Protein AF-A0A662HJ09-F1 (afdb_monomer_lite)

Sequence (207 aa):
VEVKPNEHVEVKVYVEPVGDFREEVGVEVNRGFIDPSRKTLPFEAIWRLKSEATEGIYTYKVKAHHGKLSRETTLTVKVLGEYEVIVRDLSDYEPMPGDVIEEASNIESIGTLQNIAERLGGLIEALSNVYMEASGYEGKVQITINGVAMDDAKTIIDSVKSLKDLNVNARLVFQNARPLDELKARRLNAIKLFLTGVKVRVRRKRT

Structure (mmCIF, N/CA/C/O backbone):
data_AF-A0A662HJ09-F1
#
_entry.id   AF-A0A662HJ09-F1
#
loop_
_atom_site.group_PDB
_atom_site.id
_atom_site.type_symbol
_atom_site.label_atom_id
_atom_site.label_alt_id
_atom_site.label_comp_id
_atom_site.label_asym_id
_atom_site.label_entity_id
_atom_site.label_seq_id
_atom_site.pdbx_PDB_ins_code
_atom_site.Cartn_x
_atom_site.Cartn_y
_atom_site.Cartn_z
_atom_site.occupancy
_atom_site.B_iso_or_equiv
_atom_site.auth_seq_id
_atom_site.auth_comp_id
_atom_site.auth_asym_id
_atom_site.auth_atom_id
_atom_site.pdbx_PDB_model_num
ATOM 1 N N . VAL A 1 1 ? 7.082 -1.069 -20.374 1.00 87.44 1 VAL A N 1
ATOM 2 C CA . VAL A 1 1 ? 7.148 -2.470 -19.886 1.00 87.44 1 VAL A CA 1
ATOM 3 C C . VAL A 1 1 ? 7.181 -2.443 -18.368 1.00 87.44 1 VAL A C 1
ATOM 5 O O . VAL A 1 1 ? 7.910 -1.617 -17.836 1.00 87.44 1 VAL A O 1
ATOM 8 N N . GLU A 1 2 ? 6.383 -3.259 -17.679 1.00 89.69 2 GLU A N 1
ATOM 9 C CA . GLU A 1 2 ? 6.416 -3.377 -16.210 1.00 89.69 2 GLU A CA 1
ATOM 10 C C . GLU A 1 2 ? 7.113 -4.682 -15.814 1.00 89.69 2 GLU A C 1
ATOM 12 O O . GLU A 1 2 ? 6.834 -5.712 -16.423 1.00 89.69 2 GLU A O 1
ATOM 17 N N . VAL A 1 3 ? 8.044 -4.627 -14.857 1.00 91.44 3 VAL A N 1
ATOM 18 C CA . VAL A 1 3 ? 8.905 -5.763 -14.467 1.00 91.44 3 VAL A CA 1
ATOM 19 C C . VAL A 1 3 ? 9.246 -5.720 -12.982 1.00 91.44 3 VAL A C 1
ATOM 21 O O . VAL A 1 3 ? 9.136 -4.676 -12.340 1.00 91.44 3 VAL A O 1
ATOM 24 N N . LYS A 1 4 ? 9.705 -6.840 -12.436 1.00 88.56 4 LYS A N 1
ATOM 25 C CA . LYS A 1 4 ? 10.265 -6.944 -11.088 1.00 88.56 4 LYS A CA 1
ATOM 26 C C . LYS A 1 4 ? 11.716 -6.458 -11.035 1.00 88.56 4 LYS A C 1
ATOM 28 O O . LYS A 1 4 ? 12.368 -6.327 -12.081 1.00 88.56 4 LYS A O 1
ATOM 33 N N . PRO A 1 5 ? 12.259 -6.205 -9.832 1.00 88.56 5 PRO A N 1
ATOM 34 C CA . PRO A 1 5 ? 13.655 -5.839 -9.685 1.00 88.56 5 PRO A CA 1
ATOM 35 C C . PRO A 1 5 ? 14.568 -6.973 -10.149 1.00 88.56 5 PRO A C 1
ATOM 37 O O . PRO A 1 5 ? 14.303 -8.140 -9.867 1.00 88.56 5 PRO A O 1
ATOM 40 N N . ASN A 1 6 ? 15.660 -6.633 -10.836 1.00 89.75 6 ASN A N 1
ATOM 41 C CA . ASN A 1 6 ? 16.642 -7.579 -11.386 1.00 89.75 6 ASN A CA 1
ATOM 42 C C . ASN A 1 6 ? 16.122 -8.589 -12.433 1.00 89.75 6 ASN A C 1
ATOM 44 O O . ASN A 1 6 ? 16.884 -9.464 -12.859 1.00 89.75 6 ASN A O 1
ATOM 48 N N . GLU A 1 7 ? 14.871 -8.471 -12.871 1.00 91.69 7 GLU A N 1
ATOM 49 C CA . GLU A 1 7 ? 14.269 -9.321 -13.894 1.00 91.69 7 GLU A CA 1
ATOM 50 C C . GLU A 1 7 ? 14.951 -9.133 -15.259 1.00 91.69 7 GLU A C 1
ATOM 52 O O . GLU A 1 7 ? 15.417 -8.046 -15.614 1.00 91.69 7 GLU A O 1
ATOM 57 N N . HIS A 1 8 ? 15.059 -10.218 -16.026 1.00 93.62 8 HIS A N 1
ATOM 58 C CA . HIS A 1 8 ? 15.600 -10.182 -17.383 1.00 93.62 8 HIS A CA 1
ATOM 59 C C . HIS A 1 8 ? 14.482 -9.877 -18.373 1.00 93.62 8 HIS A C 1
ATOM 61 O O . HIS A 1 8 ? 13.456 -10.548 -18.390 1.00 93.62 8 HIS A O 1
ATOM 67 N N . VAL A 1 9 ? 14.698 -8.858 -19.197 1.00 92.81 9 VAL A N 1
ATOM 68 C CA . VAL A 1 9 ? 13.741 -8.376 -20.189 1.00 92.81 9 VAL A CA 1
ATOM 69 C C . VAL A 1 9 ? 14.318 -8.623 -21.570 1.00 92.81 9 VAL A C 1
ATOM 71 O O . VAL A 1 9 ? 15.434 -8.189 -21.867 1.00 92.81 9 VAL A O 1
ATOM 74 N N . GLU A 1 10 ? 13.541 -9.286 -22.419 1.00 95.50 10 GLU A N 1
ATOM 75 C CA . GLU A 1 10 ? 13.836 -9.428 -23.840 1.00 95.50 10 GLU A CA 1
ATOM 76 C C . GLU A 1 10 ? 12.866 -8.566 -24.650 1.00 95.50 10 GLU A C 1
ATOM 78 O O . GLU A 1 10 ? 11.647 -8.676 -24.517 1.00 95.50 10 GLU A O 1
ATOM 83 N N . VAL A 1 11 ? 13.410 -7.686 -25.486 1.00 94.81 11 VAL A N 1
ATOM 84 C CA . VAL A 1 11 ? 12.647 -6.773 -26.337 1.00 94.81 11 VAL A CA 1
ATOM 85 C C . VAL A 1 11 ? 13.024 -7.018 -27.786 1.00 94.81 11 VAL A C 1
ATOM 87 O O . VAL A 1 11 ? 14.197 -6.977 -28.150 1.00 94.81 11 VAL A O 1
ATOM 90 N N . LYS A 1 12 ? 12.018 -7.245 -28.628 1.00 95.50 12 LYS A N 1
ATOM 91 C CA . LYS A 1 12 ? 12.206 -7.334 -30.075 1.00 95.50 12 LYS A CA 1
ATOM 92 C C . LYS A 1 12 ? 12.310 -5.935 -30.667 1.00 95.50 12 LYS A C 1
ATOM 94 O O . LYS A 1 12 ? 11.410 -5.115 -30.494 1.00 95.50 12 LYS A O 1
ATOM 99 N N . VAL A 1 13 ? 13.408 -5.677 -31.363 1.00 94.56 13 VAL A N 1
ATOM 100 C CA . VAL A 1 13 ? 13.685 -4.430 -32.073 1.00 94.56 13 VAL A CA 1
ATOM 101 C C . VAL A 1 13 ? 13.610 -4.718 -33.564 1.00 94.56 13 VAL A C 1
ATOM 103 O O . VAL A 1 13 ? 14.409 -5.487 -34.094 1.00 94.56 13 VAL A O 1
ATOM 106 N N . TYR A 1 14 ? 12.649 -4.097 -34.238 1.00 94.69 14 TYR A N 1
ATOM 107 C CA . TYR A 1 14 ? 12.501 -4.195 -35.686 1.00 94.69 14 TYR A CA 1
ATOM 108 C C . TYR A 1 14 ? 13.210 -3.018 -36.346 1.00 94.69 14 TYR A C 1
ATOM 110 O O . TYR A 1 14 ? 12.965 -1.863 -35.987 1.00 94.69 14 TYR A O 1
ATOM 118 N N . VAL A 1 15 ? 14.096 -3.310 -37.296 1.00 92.75 15 VAL A N 1
ATOM 119 C CA . VAL A 1 15 ? 14.814 -2.294 -38.067 1.00 92.75 15 VAL A CA 1
ATOM 120 C C . VAL A 1 15 ? 14.369 -2.385 -39.519 1.00 92.75 15 VAL A C 1
ATOM 122 O O . VAL A 1 15 ? 14.666 -3.352 -40.224 1.00 92.75 15 VAL A O 1
ATOM 125 N N . GLU A 1 16 ? 13.632 -1.366 -39.950 1.00 92.88 16 GLU A N 1
ATOM 126 C CA . GLU A 1 16 ? 13.038 -1.279 -41.282 1.00 92.88 16 GLU A CA 1
ATOM 127 C C . GLU A 1 16 ? 13.782 -0.266 -42.166 1.00 92.88 16 GLU A C 1
ATOM 129 O O . GLU A 1 16 ? 14.327 0.723 -41.659 1.00 92.88 16 GLU A O 1
ATOM 134 N N . PRO A 1 17 ? 13.821 -0.490 -43.490 1.00 90.81 17 PRO A N 1
ATOM 135 C CA . PRO A 1 17 ? 14.389 0.462 -44.431 1.00 90.81 17 PRO A CA 1
ATOM 136 C C . PRO A 1 17 ? 13.528 1.720 -44.570 1.00 90.81 17 PRO A C 1
ATOM 138 O O . PRO A 1 17 ? 12.303 1.683 -44.478 1.00 90.81 17 PRO A O 1
ATOM 141 N N . VAL A 1 18 ? 14.186 2.846 -44.848 1.00 85.31 18 VAL A N 1
ATOM 142 C CA . VAL A 1 18 ? 13.519 4.092 -45.241 1.00 85.31 18 VAL A CA 1
ATOM 143 C C . VAL A 1 18 ? 13.660 4.240 -46.754 1.00 85.31 18 VAL A C 1
ATOM 145 O O . VAL A 1 18 ? 14.768 4.427 -47.256 1.00 85.31 18 VAL A O 1
ATOM 148 N N . GLY A 1 19 ? 12.544 4.142 -47.481 1.00 87.31 19 GLY A N 1
ATOM 149 C CA . GLY A 1 19 ? 12.549 4.120 -48.947 1.00 87.31 19 GLY A CA 1
ATOM 150 C C . GLY A 1 19 ? 13.268 2.883 -49.491 1.00 87.31 19 GLY A C 1
ATOM 151 O O . GLY A 1 19 ? 13.054 1.775 -49.004 1.00 87.31 19 GLY A O 1
ATOM 152 N N . ASP A 1 20 ? 14.155 3.081 -50.467 1.00 87.31 20 ASP A N 1
ATOM 153 C CA . ASP A 1 20 ? 14.895 2.000 -51.137 1.00 87.31 20 ASP A CA 1
ATOM 154 C C . ASP A 1 20 ? 16.244 1.660 -50.478 1.00 87.31 20 ASP A C 1
ATOM 156 O O . ASP A 1 20 ? 17.059 0.934 -51.049 1.00 87.31 20 ASP A O 1
ATOM 160 N N . PHE A 1 21 ? 16.515 2.177 -49.276 1.00 86.75 21 PHE A N 1
ATOM 161 C CA . PHE A 1 21 ? 17.781 1.946 -48.583 1.00 86.75 21 PHE A CA 1
ATOM 162 C C . PHE A 1 21 ? 17.914 0.485 -48.119 1.00 86.75 21 PHE A C 1
ATOM 164 O O . PHE A 1 21 ? 17.142 0.028 -47.280 1.00 86.75 21 PHE A O 1
ATOM 171 N N . ARG A 1 22 ? 18.906 -0.252 -48.641 1.00 83.88 22 ARG A N 1
ATOM 172 C CA . ARG A 1 22 ? 19.111 -1.693 -48.365 1.00 83.88 22 ARG A CA 1
ATOM 173 C C . ARG A 1 22 ? 20.500 -2.043 -47.838 1.00 83.88 22 ARG A C 1
ATOM 175 O O . ARG A 1 22 ? 20.949 -3.176 -47.986 1.00 83.88 22 ARG A O 1
ATOM 182 N N . GLU A 1 23 ? 21.201 -1.083 -47.251 1.00 90.50 23 GLU A N 1
ATOM 183 C CA . GLU A 1 23 ? 22.540 -1.340 -46.726 1.00 90.50 23 GLU A CA 1
ATOM 184 C C . GLU A 1 23 ? 22.510 -1.983 -45.332 1.00 90.50 23 GLU A C 1
ATOM 186 O O . GLU A 1 23 ? 21.465 -2.148 -44.693 1.00 90.50 23 GLU A O 1
ATOM 191 N N . GLU A 1 24 ? 23.690 -2.387 -44.871 1.00 94.00 24 GLU A N 1
ATOM 192 C CA . GLU A 1 24 ? 23.894 -2.916 -43.531 1.00 94.00 24 GLU A CA 1
ATOM 193 C C . GLU A 1 24 ? 23.830 -1.797 -42.486 1.00 94.00 24 GLU A C 1
ATOM 195 O O . GLU A 1 24 ? 24.499 -0.769 -42.608 1.00 94.00 24 GLU A O 1
ATOM 200 N N . VAL A 1 25 ? 23.037 -2.003 -41.435 1.00 94.94 25 VAL A N 1
ATOM 201 C CA . VAL A 1 25 ? 22.851 -1.033 -40.351 1.00 94.94 25 VAL A CA 1
ATOM 202 C C . VAL A 1 25 ? 23.342 -1.629 -39.040 1.00 94.94 25 VAL A C 1
ATOM 204 O O . VAL A 1 25 ? 23.014 -2.767 -38.706 1.00 94.94 25 VAL A O 1
ATOM 207 N N . GLY A 1 26 ? 24.126 -0.847 -38.296 1.00 95.56 26 GLY A N 1
ATOM 208 C CA . GLY A 1 26 ? 24.518 -1.157 -36.925 1.00 95.56 26 GLY A CA 1
ATOM 209 C C . GLY A 1 26 ? 23.461 -0.686 -35.928 1.00 95.56 26 GLY A C 1
ATOM 210 O O . GLY A 1 26 ? 22.818 0.341 -36.137 1.00 95.56 26 GLY A O 1
ATOM 211 N N . VAL A 1 27 ? 23.288 -1.417 -34.832 1.00 96.38 27 VAL A N 1
ATOM 212 C CA . VAL A 1 27 ? 22.372 -1.099 -33.737 1.00 96.38 27 VAL A CA 1
ATOM 213 C C . VAL A 1 27 ? 23.121 -1.188 -32.417 1.00 96.38 27 VAL A C 1
ATOM 215 O O . VAL A 1 27 ? 23.774 -2.183 -32.114 1.00 96.38 27 VAL A O 1
ATOM 218 N N . GLU A 1 28 ? 23.003 -0.136 -31.620 1.00 96.12 28 GLU A N 1
ATOM 219 C CA . GLU A 1 28 ? 23.638 -0.002 -30.315 1.00 96.12 28 GLU A CA 1
ATOM 220 C C . GLU A 1 28 ? 22.589 0.291 -29.249 1.00 96.12 28 GLU A C 1
ATOM 222 O O . GLU A 1 28 ? 21.594 0.971 -29.501 1.00 96.12 28 GLU A O 1
ATOM 227 N N . VAL A 1 29 ? 22.828 -0.200 -28.038 1.00 96.62 29 VAL A N 1
ATOM 228 C CA . VAL A 1 29 ? 21.970 0.029 -26.873 1.00 96.62 29 VAL A CA 1
ATOM 229 C C . VAL A 1 29 ? 22.793 0.646 -25.753 1.00 96.62 29 VAL A C 1
ATOM 231 O O . VAL A 1 29 ? 23.955 0.297 -25.564 1.00 96.62 29 VAL A O 1
ATOM 234 N N . ASN A 1 30 ? 22.199 1.559 -24.983 1.00 95.19 30 ASN A N 1
ATOM 235 C CA . ASN A 1 30 ? 22.898 2.183 -23.854 1.00 95.19 30 ASN A CA 1
ATOM 236 C C . ASN A 1 30 ? 23.058 1.245 -22.644 1.00 95.19 30 ASN A C 1
ATOM 238 O O . ASN A 1 30 ? 23.834 1.539 -21.736 1.00 95.19 30 ASN A O 1
ATOM 242 N N . ARG A 1 31 ? 22.307 0.139 -22.609 1.00 94.38 31 ARG A N 1
ATOM 243 C CA . ARG A 1 31 ? 22.371 -0.879 -21.560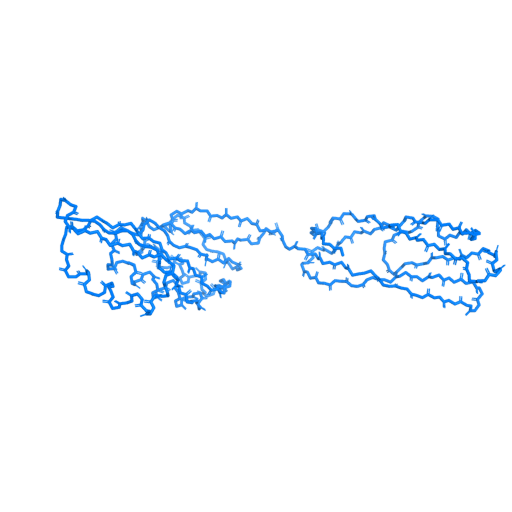 1.00 94.38 31 ARG A CA 1
ATOM 244 C C . ARG A 1 31 ? 22.013 -2.254 -22.107 1.00 94.38 31 ARG A C 1
ATOM 246 O O . ARG A 1 31 ? 21.090 -2.381 -22.906 1.00 94.38 31 ARG A O 1
ATOM 253 N N . GLY A 1 32 ? 22.670 -3.286 -21.586 1.00 94.12 32 GLY A N 1
ATOM 254 C CA . GLY A 1 32 ? 22.402 -4.671 -21.956 1.00 94.12 32 GLY A CA 1
ATOM 255 C C . GLY A 1 32 ? 23.118 -5.062 -23.243 1.00 94.12 32 GLY A C 1
ATOM 256 O O . GLY A 1 32 ? 24.176 -4.525 -23.559 1.00 94.12 32 GLY A O 1
ATOM 257 N N . PHE A 1 33 ? 22.542 -6.019 -23.960 1.00 96.25 33 PHE A N 1
ATOM 258 C CA . PHE A 1 33 ? 23.125 -6.608 -25.158 1.00 96.25 33 PHE A CA 1
ATOM 259 C C . PHE A 1 33 ? 22.061 -6.761 -26.242 1.00 96.25 33 PHE A C 1
ATOM 261 O O . PHE A 1 33 ? 20.922 -7.109 -25.934 1.00 96.25 33 PHE A O 1
ATOM 268 N N . ILE A 1 34 ? 22.419 -6.513 -27.499 1.00 97.00 34 ILE A N 1
ATOM 269 C CA . ILE A 1 34 ? 21.511 -6.647 -28.639 1.00 97.00 34 ILE A CA 1
ATOM 270 C C . ILE A 1 34 ? 22.132 -7.534 -29.715 1.00 97.00 34 ILE A C 1
ATOM 272 O O . ILE A 1 34 ? 23.310 -7.383 -30.034 1.00 97.00 34 ILE A O 1
ATOM 276 N N . ASP A 1 35 ? 21.334 -8.454 -30.257 1.00 96.69 35 ASP A N 1
ATOM 277 C CA . ASP A 1 35 ? 21.779 -9.417 -31.265 1.00 96.69 35 ASP A CA 1
ATOM 278 C C . ASP A 1 35 ? 20.704 -9.669 -32.344 1.00 96.69 35 ASP A C 1
ATOM 280 O O . ASP A 1 35 ? 19.563 -9.973 -31.986 1.00 96.69 35 ASP A O 1
ATOM 284 N N . PRO A 1 36 ? 21.031 -9.553 -33.647 1.00 95.94 36 PRO A N 1
ATOM 285 C CA . PRO A 1 36 ? 22.307 -9.073 -34.174 1.00 95.94 36 PRO A CA 1
ATOM 286 C C . PRO A 1 36 ? 22.484 -7.568 -33.934 1.00 95.94 36 PRO A C 1
ATOM 288 O O . PRO A 1 36 ? 21.558 -6.779 -34.116 1.00 95.94 36 PRO A O 1
ATOM 291 N N . SER A 1 37 ? 23.699 -7.155 -33.573 1.00 95.25 37 SER A N 1
ATOM 292 C CA . SER A 1 37 ? 24.067 -5.735 -33.458 1.00 95.25 37 SER A CA 1
ATOM 293 C C . SER A 1 37 ? 24.335 -5.078 -34.814 1.00 95.25 37 SER A C 1
ATOM 295 O O . SER A 1 37 ? 24.514 -3.865 -34.892 1.00 95.25 37 SER A O 1
ATOM 297 N N . ARG A 1 38 ? 24.377 -5.856 -35.899 1.00 95.88 38 ARG A N 1
ATOM 298 C CA . ARG A 1 38 ? 24.549 -5.358 -37.261 1.00 95.88 38 ARG A CA 1
ATOM 299 C C . ARG A 1 38 ? 24.017 -6.365 -38.278 1.00 95.88 38 ARG A C 1
ATOM 301 O O . ARG A 1 38 ? 24.329 -7.550 -38.168 1.00 95.88 38 ARG A O 1
ATOM 308 N N . LYS A 1 39 ? 23.205 -5.909 -39.240 1.00 95.62 39 LYS A N 1
ATOM 309 C CA . LYS A 1 39 ? 22.675 -6.746 -40.332 1.00 95.62 39 LYS A CA 1
ATOM 310 C C . LYS A 1 39 ? 22.105 -5.897 -41.476 1.00 95.62 39 LYS A C 1
ATOM 312 O O . LYS A 1 39 ? 21.800 -4.718 -41.301 1.00 95.62 39 LYS A O 1
ATOM 317 N N . THR A 1 40 ? 21.968 -6.493 -42.659 1.00 94.25 40 THR A N 1
ATOM 318 C CA . THR A 1 40 ? 21.264 -5.898 -43.806 1.00 94.25 40 THR A CA 1
ATOM 319 C C . THR A 1 40 ? 19.767 -5.779 -43.525 1.00 94.25 40 THR A C 1
ATOM 321 O O . THR A 1 40 ? 19.155 -6.716 -43.013 1.00 94.25 40 THR A O 1
ATOM 324 N N . LEU A 1 41 ? 19.185 -4.627 -43.858 1.00 90.69 41 LEU A N 1
ATOM 325 C CA . LEU A 1 41 ? 17.760 -4.349 -43.667 1.00 90.69 41 LEU A CA 1
ATOM 326 C C . LEU A 1 41 ? 16.852 -5.168 -44.611 1.00 90.69 41 LEU A C 1
ATOM 328 O O . LEU A 1 41 ? 17.235 -5.400 -45.761 1.00 90.69 41 LEU A O 1
ATOM 332 N N . PRO A 1 42 ? 15.615 -5.512 -44.192 1.00 93.56 42 PRO A N 1
ATOM 333 C CA . PRO A 1 42 ? 15.076 -5.409 -42.833 1.00 93.56 42 PRO A CA 1
ATOM 334 C C . PRO A 1 42 ? 15.550 -6.565 -41.941 1.00 93.56 42 PRO A C 1
ATOM 336 O O . PRO A 1 42 ? 15.784 -7.678 -42.415 1.00 93.56 42 PRO A O 1
ATOM 339 N N . PHE A 1 43 ? 15.635 -6.330 -40.633 1.00 95.25 43 PHE A N 1
ATOM 340 C CA . PHE A 1 43 ? 15.906 -7.405 -39.677 1.00 95.25 43 PHE A CA 1
ATOM 341 C C . PHE A 1 43 ? 15.275 -7.164 -38.306 1.00 95.25 43 PHE A C 1
ATOM 343 O O . PHE A 1 43 ? 14.981 -6.036 -37.912 1.00 95.25 43 PHE A O 1
ATOM 350 N N . GLU A 1 44 ? 15.090 -8.263 -37.577 1.00 96.25 44 GLU A N 1
ATOM 351 C CA . GLU A 1 44 ? 14.737 -8.280 -36.159 1.00 96.25 44 GLU A CA 1
ATOM 352 C C . GLU A 1 44 ? 16.007 -8.509 -35.332 1.00 96.25 44 GLU A C 1
ATOM 354 O O . GLU A 1 44 ? 16.822 -9.374 -35.667 1.00 96.25 44 GLU A O 1
ATOM 359 N N . ALA A 1 45 ? 16.152 -7.749 -34.249 1.00 96.12 45 ALA A N 1
ATOM 360 C CA . ALA A 1 45 ? 17.160 -7.959 -33.223 1.00 96.12 45 ALA A CA 1
ATOM 361 C C . ALA A 1 45 ? 16.520 -8.136 -31.847 1.00 96.12 45 ALA A C 1
ATOM 363 O O . ALA A 1 45 ? 15.496 -7.529 -31.530 1.00 96.12 45 ALA A O 1
ATOM 364 N N . ILE A 1 46 ? 17.137 -8.967 -31.014 1.00 97.50 46 ILE A N 1
ATOM 365 C CA . ILE A 1 46 ? 16.703 -9.223 -29.645 1.00 97.50 46 ILE A CA 1
ATOM 366 C C . ILE A 1 46 ? 17.587 -8.410 -28.713 1.00 97.50 46 ILE A C 1
ATOM 368 O O . ILE A 1 46 ? 18.784 -8.672 -28.577 1.00 97.50 46 ILE A O 1
ATOM 372 N N . TRP A 1 47 ? 16.983 -7.433 -28.050 1.00 97.00 47 TRP A N 1
ATOM 373 C CA . TRP A 1 47 ? 17.612 -6.658 -26.996 1.00 97.00 47 TRP A CA 1
ATOM 374 C C . TRP A 1 47 ? 17.331 -7.296 -25.639 1.00 97.00 47 TRP A C 1
ATOM 376 O O . TRP A 1 47 ? 16.190 -7.358 -25.189 1.00 97.00 47 TRP A O 1
ATOM 386 N N . ARG A 1 48 ? 18.390 -7.757 -24.979 1.00 96.75 48 ARG A N 1
ATOM 387 C CA . ARG A 1 48 ? 18.362 -8.336 -23.638 1.00 96.75 48 ARG A CA 1
ATOM 388 C C . ARG A 1 48 ? 18.904 -7.328 -22.639 1.00 96.75 48 ARG A C 1
ATOM 390 O O . ARG A 1 48 ? 20.051 -6.891 -22.754 1.00 96.75 48 ARG A O 1
ATOM 397 N N . LEU A 1 49 ? 18.104 -6.980 -21.639 1.00 95.12 49 LEU A N 1
ATOM 398 C CA . LEU A 1 49 ? 18.530 -6.128 -20.532 1.00 95.12 49 LEU A CA 1
ATOM 399 C C . LEU A 1 49 ? 18.105 -6.713 -19.185 1.00 95.12 49 LEU A C 1
ATOM 401 O O . LEU A 1 49 ? 17.094 -7.398 -19.074 1.00 95.12 49 LEU A O 1
ATOM 405 N N . LYS A 1 50 ? 18.876 -6.403 -18.143 1.00 95.00 50 LYS A N 1
ATOM 406 C CA . LYS A 1 50 ? 18.491 -6.652 -16.754 1.00 95.00 50 LYS A CA 1
ATOM 407 C C . LYS A 1 50 ? 17.865 -5.378 -16.190 1.00 95.00 50 LYS A C 1
ATOM 409 O O . LYS A 1 50 ? 18.456 -4.305 -16.336 1.00 95.00 50 LYS A O 1
ATOM 414 N N . SER A 1 51 ? 16.680 -5.489 -15.596 1.00 92.62 51 SER A N 1
ATOM 415 C CA . SER A 1 51 ? 16.002 -4.369 -14.945 1.00 92.62 51 SER A CA 1
ATOM 416 C C . SER A 1 51 ? 16.776 -3.889 -13.712 1.00 92.62 51 SER A C 1
ATOM 418 O O . SER A 1 51 ? 17.649 -4.588 -13.189 1.00 92.62 51 SER A O 1
ATOM 420 N N . GLU A 1 52 ? 16.480 -2.672 -13.259 1.00 91.62 52 GLU A N 1
ATOM 421 C CA . GLU A 1 52 ? 17.125 -2.115 -12.070 1.00 91.62 52 GLU A CA 1
ATOM 422 C C . GLU A 1 52 ? 16.740 -2.884 -10.811 1.00 91.62 52 GLU A C 1
ATOM 424 O O . GLU A 1 52 ? 15.662 -3.467 -10.716 1.00 91.62 52 GLU A O 1
ATOM 429 N N . ALA A 1 53 ? 17.631 -2.871 -9.822 1.00 85.94 53 ALA A N 1
ATOM 430 C CA . ALA A 1 53 ? 17.338 -3.423 -8.502 1.00 85.94 53 ALA A CA 1
ATOM 431 C C . ALA A 1 53 ? 16.372 -2.531 -7.704 1.00 85.94 53 ALA A C 1
ATOM 433 O O . ALA A 1 53 ? 15.745 -2.985 -6.749 1.00 85.94 53 ALA A O 1
ATOM 434 N N . THR A 1 54 ? 16.264 -1.256 -8.077 1.00 83.00 54 THR A N 1
ATOM 435 C CA . THR A 1 54 ? 15.409 -0.281 -7.413 1.00 83.00 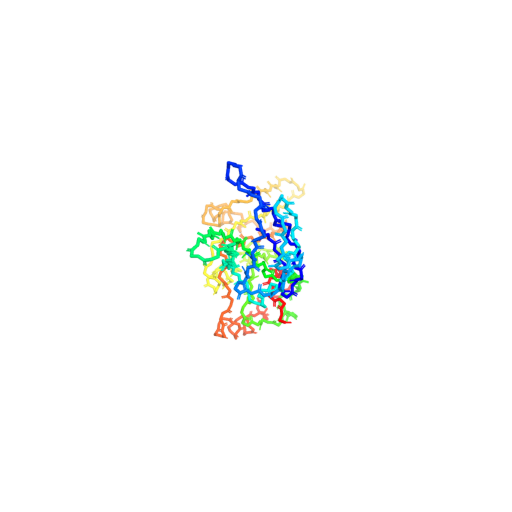54 THR A CA 1
ATOM 436 C C . THR A 1 54 ? 14.128 -0.045 -8.202 1.00 83.00 54 THR A C 1
ATOM 438 O O . THR A 1 54 ? 14.097 -0.048 -9.429 1.00 83.00 54 THR A O 1
ATOM 441 N N . GLU A 1 55 ? 13.039 0.115 -7.456 1.00 87.56 55 GLU A N 1
ATOM 442 C CA . GLU A 1 55 ? 11.734 0.493 -7.986 1.00 87.56 55 GLU A CA 1
ATOM 443 C C . GLU A 1 55 ? 11.790 1.901 -8.583 1.00 87.56 55 GLU A C 1
ATOM 445 O O . GLU A 1 55 ? 12.364 2.815 -7.989 1.00 87.56 55 GLU A O 1
ATOM 450 N N . GLY A 1 56 ? 11.164 2.078 -9.744 1.00 88.38 56 GLY A N 1
ATOM 451 C CA . GLY A 1 56 ? 11.183 3.350 -10.450 1.00 88.38 56 GLY A CA 1
ATOM 452 C C . GLY A 1 56 ? 10.862 3.221 -11.931 1.00 88.38 56 GLY A C 1
ATOM 453 O O . GLY A 1 56 ? 10.605 2.133 -12.450 1.00 88.38 56 GLY A O 1
ATOM 454 N N . ILE A 1 57 ? 10.871 4.360 -12.619 1.00 92.31 57 ILE A N 1
ATOM 455 C CA . ILE A 1 57 ? 10.703 4.436 -14.070 1.00 92.31 57 ILE A CA 1
ATOM 456 C C . ILE A 1 57 ? 12.065 4.736 -14.688 1.00 92.31 57 ILE A C 1
ATOM 458 O O . ILE A 1 57 ? 12.670 5.769 -14.409 1.00 92.31 57 ILE A O 1
ATOM 462 N N . TYR A 1 58 ? 12.515 3.847 -15.565 1.00 94.19 58 TYR A N 1
ATOM 463 C CA . TYR A 1 58 ? 13.802 3.928 -16.241 1.00 94.19 58 TYR A CA 1
ATOM 464 C C . TYR A 1 58 ? 13.595 4.005 -17.744 1.00 94.19 58 TYR A C 1
ATOM 466 O O . TYR A 1 58 ? 12.724 3.337 -18.304 1.00 94.19 58 TYR A O 1
ATOM 474 N N . THR A 1 59 ? 14.406 4.829 -18.402 1.00 95.69 59 THR A N 1
ATOM 475 C CA . THR A 1 59 ? 14.363 4.999 -19.855 1.00 95.69 59 THR A CA 1
ATOM 476 C C . THR A 1 59 ? 15.679 4.544 -20.458 1.00 95.69 59 THR A C 1
ATOM 478 O O . THR A 1 59 ? 16.746 5.051 -20.113 1.00 95.69 59 THR A O 1
ATOM 481 N N . TYR A 1 60 ? 15.589 3.595 -21.380 1.00 95.50 60 TYR A N 1
ATOM 482 C CA . TYR A 1 60 ? 16.712 3.070 -22.141 1.00 95.50 60 TYR A CA 1
ATOM 483 C C . TYR A 1 60 ? 16.639 3.536 -23.588 1.00 95.50 60 TYR A C 1
ATOM 485 O O . TYR A 1 60 ? 15.575 3.929 -24.067 1.00 95.50 60 TYR A O 1
ATOM 493 N N . LYS A 1 61 ? 17.775 3.502 -24.277 1.00 96.00 61 LYS A N 1
ATOM 494 C CA . LYS A 1 61 ? 17.941 4.015 -25.636 1.00 96.00 61 LYS A CA 1
ATOM 495 C C . LYS A 1 61 ? 18.505 2.929 -26.534 1.00 96.00 61 LYS A C 1
ATOM 497 O O . LYS A 1 61 ? 19.468 2.257 -26.160 1.00 96.00 61 LYS A O 1
ATOM 502 N N . VAL A 1 62 ? 17.925 2.816 -27.722 1.00 95.81 62 VAL A N 1
ATOM 503 C CA . VAL A 1 62 ? 18.455 2.019 -28.826 1.00 95.81 62 VAL A CA 1
ATOM 504 C C . VAL A 1 62 ? 18.666 2.931 -30.027 1.00 95.81 62 VAL A C 1
ATOM 506 O O . VAL A 1 62 ? 17.803 3.743 -30.370 1.00 95.81 62 VAL A O 1
ATOM 509 N N . LYS A 1 63 ? 19.839 2.824 -30.644 1.00 96.19 63 LYS A N 1
ATOM 510 C CA . LYS A 1 63 ? 20.292 3.684 -31.731 1.00 96.19 63 LYS A CA 1
ATOM 511 C C . LYS A 1 63 ? 20.705 2.836 -32.924 1.00 96.19 63 LYS A C 1
ATOM 513 O O . LYS A 1 63 ? 21.641 2.050 -32.830 1.00 96.19 63 LYS A O 1
ATOM 518 N N . ALA A 1 64 ? 20.044 3.045 -34.054 1.00 94.38 64 ALA A N 1
ATOM 519 C CA . ALA A 1 64 ? 20.470 2.526 -35.345 1.00 94.38 64 ALA A CA 1
ATOM 520 C C . ALA A 1 64 ? 21.413 3.532 -36.021 1.00 94.38 64 ALA A C 1
ATOM 522 O O . ALA A 1 64 ? 21.185 4.744 -35.936 1.00 94.38 64 ALA A O 1
ATOM 523 N N . HIS A 1 65 ? 22.465 3.059 -36.687 1.00 93.69 65 HIS A N 1
ATOM 524 C CA . HIS A 1 65 ? 23.440 3.908 -37.363 1.00 93.69 65 HIS A CA 1
ATOM 525 C C . HIS A 1 65 ? 24.015 3.275 -38.638 1.00 93.69 65 HIS A C 1
ATOM 527 O O . HIS A 1 65 ? 24.223 2.065 -38.728 1.00 93.69 65 HIS A O 1
ATOM 533 N N . HIS A 1 66 ? 24.319 4.127 -39.615 1.00 92.31 66 HIS A N 1
ATOM 534 C CA . HIS A 1 66 ? 25.061 3.784 -40.824 1.00 92.31 66 HIS A CA 1
ATOM 535 C C . HIS A 1 66 ? 25.843 5.021 -41.297 1.00 92.31 66 HIS A C 1
ATOM 537 O O . HIS A 1 66 ? 25.255 6.050 -41.641 1.00 92.31 66 HIS A O 1
ATOM 543 N N . GLY A 1 67 ? 27.177 4.961 -41.280 1.00 88.25 67 GLY A N 1
ATOM 544 C CA . GLY A 1 67 ? 28.023 6.123 -41.572 1.00 88.25 67 GLY A CA 1
ATOM 545 C C . GLY A 1 67 ? 27.713 7.307 -40.644 1.00 88.25 67 GLY A C 1
ATOM 546 O O . GLY A 1 67 ? 27.855 7.204 -39.428 1.00 88.25 67 GLY A O 1
ATOM 547 N N . LYS A 1 68 ? 27.276 8.439 -41.214 1.00 88.75 68 LYS A N 1
ATOM 548 C CA . LYS A 1 68 ? 26.855 9.638 -40.457 1.00 88.75 68 LYS A CA 1
ATOM 549 C C . LYS A 1 68 ? 25.361 9.659 -40.111 1.00 88.75 68 LYS A C 1
ATOM 551 O O . LYS A 1 68 ? 24.922 10.545 -39.381 1.00 88.75 68 LYS A O 1
ATOM 556 N N . LEU A 1 69 ? 24.575 8.725 -40.644 1.00 88.69 69 LEU A N 1
ATOM 557 C CA . LEU A 1 69 ? 23.142 8.642 -40.390 1.00 88.69 69 LEU A CA 1
ATOM 558 C C . LEU A 1 69 ? 22.902 7.888 -39.087 1.00 88.69 69 LEU A C 1
ATOM 560 O O . LEU A 1 69 ? 23.511 6.847 -38.839 1.00 88.69 69 LEU A O 1
ATOM 564 N N . SER A 1 70 ? 21.995 8.398 -38.256 1.00 92.06 70 SER A N 1
ATOM 565 C CA . SER A 1 70 ? 21.542 7.665 -37.079 1.00 92.06 70 SER A CA 1
ATOM 566 C C . SER A 1 70 ? 20.117 8.021 -36.692 1.00 92.06 70 SER A C 1
ATOM 568 O O . SER A 1 70 ? 19.648 9.127 -36.962 1.00 92.06 70 SER A O 1
ATOM 570 N N . ARG A 1 71 ? 19.435 7.073 -36.052 1.00 92.12 71 ARG A N 1
ATOM 571 C CA . ARG A 1 71 ? 18.095 7.248 -35.495 1.00 92.12 71 ARG A CA 1
ATOM 572 C C . ARG A 1 71 ? 18.027 6.565 -34.139 1.00 92.12 71 ARG A C 1
ATOM 574 O O . ARG A 1 71 ? 18.541 5.463 -33.979 1.00 92.12 71 ARG A O 1
ATOM 581 N N . GLU A 1 72 ? 17.409 7.228 -33.173 1.00 94.62 72 GLU A N 1
ATOM 582 C CA . GLU A 1 72 ? 17.269 6.736 -31.804 1.00 94.62 72 GLU A CA 1
ATOM 583 C C . GLU A 1 72 ? 15.786 6.555 -31.467 1.00 94.62 72 GLU A C 1
ATOM 585 O O . GLU A 1 72 ? 14.936 7.320 -31.926 1.00 94.62 72 GLU A O 1
ATOM 590 N N . THR A 1 73 ? 15.485 5.541 -30.662 1.00 94.06 73 THR A N 1
ATOM 591 C CA . THR A 1 73 ? 14.200 5.390 -29.978 1.00 94.06 73 THR A CA 1
ATOM 592 C C . THR A 1 73 ? 14.428 4.941 -28.537 1.00 94.06 73 THR A C 1
ATOM 594 O O . THR A 1 73 ? 15.534 4.537 -28.160 1.00 94.06 73 THR A O 1
ATOM 597 N N . THR A 1 74 ? 13.393 5.049 -27.712 1.00 95.56 74 THR A N 1
ATOM 598 C CA . THR A 1 74 ? 13.469 4.785 -26.278 1.00 95.56 74 THR A CA 1
ATOM 599 C C . THR A 1 74 ? 12.557 3.646 -25.843 1.00 95.56 74 THR A C 1
ATOM 601 O O . THR A 1 74 ? 11.490 3.410 -26.405 1.00 95.56 74 THR A O 1
ATOM 604 N N . LEU A 1 75 ? 12.986 2.949 -24.794 1.00 94.00 75 LEU A N 1
ATOM 605 C CA . LEU A 1 75 ? 12.213 1.942 -24.080 1.00 94.00 75 LEU A CA 1
ATOM 606 C C . LEU A 1 75 ? 12.022 2.404 -22.637 1.00 94.00 75 LEU A C 1
ATOM 608 O O . LEU A 1 75 ? 12.995 2.552 -21.898 1.00 94.00 75 LEU A O 1
ATOM 612 N N . THR A 1 76 ? 10.771 2.571 -22.218 1.00 95.00 76 THR A N 1
ATOM 613 C CA . THR A 1 76 ? 10.437 2.858 -20.819 1.00 95.00 76 THR A CA 1
ATOM 614 C C . THR A 1 76 ? 10.116 1.567 -20.068 1.00 95.00 76 THR A C 1
ATOM 616 O O . THR A 1 76 ? 9.198 0.818 -20.432 1.00 95.00 76 THR A O 1
ATOM 619 N N . VAL A 1 77 ? 10.858 1.320 -18.991 1.00 93.06 77 VAL A N 1
ATOM 620 C CA . VAL A 1 77 ? 10.688 0.179 -18.088 1.00 93.06 77 VAL A CA 1
ATOM 621 C C . VAL A 1 77 ? 10.333 0.690 -16.699 1.00 93.06 77 VAL A C 1
ATOM 623 O O . VAL A 1 77 ? 11.059 1.495 -16.123 1.00 93.06 77 VAL A O 1
ATOM 626 N N . LYS A 1 78 ? 9.218 0.211 -16.158 1.00 91.75 78 LYS A N 1
ATOM 627 C CA . LYS A 1 78 ? 8.767 0.494 -14.800 1.00 91.75 78 LYS A CA 1
ATOM 628 C C . LYS A 1 78 ? 9.061 -0.726 -13.935 1.00 91.75 78 LYS A C 1
ATOM 630 O O . LYS A 1 78 ? 8.470 -1.783 -14.139 1.00 91.75 78 LYS A O 1
ATOM 635 N N . VAL A 1 79 ? 10.003 -0.581 -13.012 1.00 88.75 79 VAL A N 1
ATOM 636 C CA . VAL A 1 79 ? 10.354 -1.618 -12.041 1.00 88.75 79 VAL A CA 1
ATOM 637 C C . VAL A 1 79 ? 9.410 -1.487 -10.856 1.00 88.75 79 VAL A C 1
ATOM 639 O O . VAL A 1 79 ? 9.386 -0.438 -10.217 1.00 88.75 79 VAL A O 1
ATOM 642 N N . LEU A 1 80 ? 8.624 -2.524 -10.586 1.00 84.69 80 LEU A N 1
ATOM 643 C CA . LEU A 1 80 ? 7.688 -2.592 -9.466 1.00 84.69 80 LEU A CA 1
ATOM 644 C C . LEU A 1 80 ? 8.400 -3.172 -8.240 1.00 84.69 80 LEU A C 1
ATOM 646 O O . LEU A 1 80 ? 9.096 -4.176 -8.358 1.00 84.69 80 LEU A O 1
ATOM 650 N N . GLY A 1 81 ? 8.236 -2.563 -7.064 1.00 75.12 81 GLY A N 1
ATOM 651 C CA . GLY A 1 81 ? 8.773 -3.124 -5.822 1.00 75.12 81 GLY A CA 1
ATOM 652 C C . GLY A 1 81 ? 8.113 -4.460 -5.455 1.00 75.12 81 GLY A C 1
ATOM 653 O O . GLY A 1 81 ? 6.911 -4.638 -5.657 1.00 75.12 81 GLY A O 1
ATOM 654 N N . GLU A 1 82 ? 8.877 -5.396 -4.883 1.00 79.00 82 GLU A N 1
ATOM 655 C CA . GLU A 1 82 ? 8.293 -6.585 -4.256 1.00 79.00 82 GLU A CA 1
ATOM 656 C C . GLU A 1 82 ? 7.847 -6.255 -2.831 1.00 79.00 82 GLU A C 1
ATOM 658 O O . GLU A 1 82 ? 8.618 -5.736 -2.022 1.00 79.00 82 GLU A O 1
ATOM 663 N N . TYR A 1 83 ? 6.595 -6.573 -2.518 1.00 80.19 83 TYR A N 1
ATOM 664 C CA . TYR A 1 83 ? 6.029 -6.387 -1.191 1.00 80.19 83 TYR A CA 1
ATOM 665 C C . TYR A 1 83 ? 5.517 -7.716 -0.647 1.00 80.19 83 TYR A C 1
ATOM 667 O O . TYR A 1 83 ? 4.927 -8.512 -1.376 1.00 80.19 83 TYR A O 1
ATOM 675 N N . GLU A 1 84 ? 5.709 -7.934 0.646 1.00 86.31 84 GLU A N 1
ATOM 676 C CA . GLU A 1 84 ? 5.023 -8.977 1.395 1.00 86.31 84 GLU A CA 1
ATOM 677 C C . GLU A 1 84 ? 3.886 -8.383 2.227 1.00 86.31 84 GLU A C 1
ATOM 679 O O . GLU A 1 84 ? 3.955 -7.236 2.677 1.00 86.31 84 GLU A O 1
ATOM 684 N N . VAL A 1 85 ? 2.825 -9.171 2.410 1.00 90.62 85 VAL A N 1
ATOM 685 C CA . VAL A 1 85 ? 1.696 -8.818 3.273 1.00 90.62 85 VAL A CA 1
ATOM 686 C C . VAL A 1 85 ? 1.790 -9.651 4.542 1.00 90.62 85 VAL A C 1
ATOM 688 O O . VAL A 1 85 ? 1.702 -10.878 4.500 1.00 90.62 85 VAL A O 1
ATOM 691 N N . ILE A 1 86 ? 1.958 -8.973 5.669 1.00 93.06 86 ILE A N 1
ATOM 692 C CA . ILE A 1 86 ? 2.045 -9.561 7.001 1.00 93.06 86 ILE A CA 1
ATOM 693 C C . ILE A 1 86 ? 0.706 -9.326 7.696 1.00 93.06 86 ILE A C 1
ATOM 695 O O . ILE A 1 86 ? 0.262 -8.186 7.813 1.00 93.06 86 ILE A O 1
ATOM 699 N N . VAL A 1 87 ? 0.064 -10.394 8.174 1.00 95.38 87 VAL A N 1
ATOM 700 C CA . VAL A 1 87 ? -1.129 -10.308 9.030 1.00 95.38 87 VAL A CA 1
ATOM 701 C C . VAL A 1 87 ? -0.807 -10.951 10.371 1.00 95.38 87 VAL A C 1
ATOM 703 O O . VAL A 1 87 ? -0.563 -12.158 10.437 1.00 95.38 87 VAL A O 1
ATOM 706 N N . ARG A 1 88 ? -0.762 -10.150 11.437 1.00 94.69 88 ARG A N 1
ATOM 707 C CA . ARG A 1 88 ? -0.361 -10.592 12.784 1.00 94.69 88 ARG A CA 1
ATOM 708 C C . ARG A 1 88 ? -1.144 -9.862 13.863 1.00 94.69 88 ARG A C 1
ATOM 710 O O . ARG A 1 88 ? -1.664 -8.780 13.607 1.00 94.69 88 ARG A O 1
ATOM 717 N N . ASP A 1 89 ? -1.203 -10.455 15.055 1.00 93.00 89 ASP A N 1
ATOM 718 C CA . ASP A 1 89 ? -1.578 -9.698 16.249 1.00 93.00 89 ASP A CA 1
ATOM 719 C C . ASP A 1 89 ? -0.570 -8.565 16.446 1.00 93.00 89 ASP A C 1
ATOM 721 O O . ASP A 1 89 ? 0.635 -8.737 16.231 1.00 93.00 89 ASP A O 1
ATOM 725 N N . LEU A 1 90 ? -1.070 -7.393 16.811 1.00 92.50 90 LEU A N 1
ATOM 726 C CA . LEU A 1 90 ? -0.258 -6.217 17.023 1.00 92.50 90 LEU A CA 1
ATOM 727 C C . LEU A 1 90 ? 0.740 -6.430 18.171 1.00 92.50 90 LEU A C 1
ATOM 729 O O . LEU A 1 90 ? 1.828 -5.865 18.102 1.00 92.50 90 LEU A O 1
ATOM 733 N N . SER A 1 91 ? 0.440 -7.275 19.167 1.00 91.12 91 SER A N 1
ATOM 734 C CA . SER A 1 91 ? 1.388 -7.625 20.237 1.00 91.12 91 SER A CA 1
ATOM 735 C C . SER A 1 91 ? 2.643 -8.325 19.713 1.00 91.12 91 SER A C 1
ATOM 737 O O . SER A 1 91 ? 3.753 -8.024 20.159 1.00 91.12 91 SER A O 1
ATOM 739 N N . ASP A 1 92 ? 2.462 -9.212 18.737 1.00 91.69 92 ASP A N 1
ATOM 740 C CA . ASP A 1 92 ? 3.502 -10.096 18.197 1.00 91.69 92 ASP A CA 1
ATOM 741 C C . ASP A 1 92 ? 4.188 -9.492 16.970 1.00 91.69 92 ASP A C 1
ATOM 743 O O . ASP A 1 92 ? 5.189 -10.003 16.469 1.00 91.69 92 ASP A O 1
ATOM 747 N N . TYR A 1 93 ? 3.639 -8.396 16.457 1.00 93.94 93 TYR A N 1
ATOM 748 C CA . TYR A 1 93 ? 4.189 -7.689 15.322 1.00 93.94 93 TYR A CA 1
ATOM 749 C C . TYR A 1 93 ? 5.464 -6.929 15.712 1.00 93.94 93 TYR A C 1
ATOM 751 O O . TYR A 1 93 ? 5.491 -6.188 16.699 1.00 93.94 93 TYR A O 1
ATOM 759 N N . GLU A 1 94 ? 6.523 -7.090 14.917 1.00 94.12 94 GLU A N 1
ATOM 760 C CA . GLU A 1 94 ? 7.787 -6.357 15.033 1.00 94.12 94 GLU A CA 1
ATOM 761 C C . GLU A 1 94 ? 7.847 -5.255 13.961 1.00 94.12 94 GLU A C 1
ATOM 763 O O . GLU A 1 94 ? 8.089 -5.558 12.786 1.00 94.12 94 GLU A O 1
ATOM 768 N N . PRO A 1 95 ? 7.606 -3.978 14.325 1.00 94.19 95 PRO A N 1
ATOM 769 C CA . PRO A 1 95 ? 7.612 -2.877 13.370 1.00 94.19 95 PRO A CA 1
ATOM 770 C C . PRO A 1 95 ? 9.016 -2.587 12.846 1.00 94.19 95 PRO A C 1
ATOM 772 O O . PRO A 1 95 ? 9.952 -2.423 13.630 1.00 94.19 95 PRO A O 1
ATOM 775 N N . MET A 1 96 ? 9.145 -2.429 11.533 1.00 94.06 96 MET A N 1
ATOM 776 C CA . MET A 1 96 ? 10.376 -2.034 10.860 1.00 94.06 96 MET A CA 1
ATOM 777 C C . MET A 1 96 ? 10.171 -0.725 10.082 1.00 94.06 96 MET A C 1
ATOM 779 O O . MET A 1 96 ? 9.060 -0.421 9.634 1.00 94.06 96 MET A O 1
ATOM 783 N N . PRO A 1 97 ? 11.233 0.080 9.900 1.00 93.06 97 PRO A N 1
ATOM 784 C CA . PRO A 1 97 ? 11.182 1.208 8.981 1.00 93.06 97 PRO A CA 1
ATOM 785 C C . PRO A 1 97 ? 10.795 0.753 7.565 1.00 93.06 97 PRO A C 1
ATOM 787 O O . PRO A 1 97 ? 11.299 -0.252 7.070 1.00 93.06 97 PRO A O 1
ATOM 790 N N . GLY A 1 98 ? 9.911 1.502 6.908 1.00 91.19 98 GLY A N 1
ATOM 791 C CA . GLY A 1 98 ? 9.384 1.205 5.573 1.00 91.19 98 GLY A CA 1
ATOM 792 C C . GLY A 1 98 ? 8.061 0.434 5.557 1.00 91.19 98 GLY A C 1
ATOM 793 O O . GLY A 1 98 ? 7.426 0.359 4.505 1.00 91.19 98 GLY A O 1
ATOM 794 N N . ASP A 1 99 ? 7.612 -0.088 6.698 1.00 95.06 99 ASP A N 1
ATOM 795 C CA . ASP A 1 99 ? 6.330 -0.785 6.798 1.00 95.06 99 ASP A CA 1
ATOM 796 C C . ASP A 1 99 ? 5.143 0.148 6.610 1.00 95.06 99 ASP A C 1
ATOM 798 O O . ASP A 1 99 ? 5.115 1.250 7.155 1.00 95.06 99 ASP A O 1
ATOM 802 N N . VAL A 1 100 ? 4.125 -0.318 5.891 1.00 95.25 100 VAL A N 1
ATOM 803 C CA . VAL A 1 100 ? 2.867 0.403 5.690 1.00 95.25 100 VAL A CA 1
ATOM 804 C C . VAL A 1 100 ? 1.737 -0.384 6.338 1.00 95.25 100 VAL A C 1
ATOM 806 O O . VAL A 1 100 ? 1.425 -1.490 5.905 1.00 95.25 100 VAL A O 1
ATOM 809 N N . ILE A 1 101 ? 1.114 0.179 7.372 1.00 96.00 101 ILE A N 1
ATOM 810 C CA . ILE A 1 101 ? -0.035 -0.437 8.048 1.00 96.00 101 ILE A CA 1
ATOM 811 C C . ILE A 1 101 ? -1.299 -0.066 7.279 1.00 96.00 101 ILE A C 1
ATOM 813 O O . ILE A 1 101 ? -1.674 1.101 7.224 1.00 96.00 101 ILE A O 1
ATOM 817 N N . GLU A 1 102 ? -1.947 -1.056 6.677 1.00 96.06 102 GLU A N 1
ATOM 818 C CA . GLU A 1 102 ? -3.104 -0.853 5.797 1.00 96.06 102 GLU A CA 1
ATOM 819 C C . GLU A 1 102 ? -4.427 -1.086 6.529 1.00 96.06 102 GLU A C 1
ATOM 821 O O . GLU A 1 102 ? -5.426 -0.432 6.235 1.00 96.06 102 GLU A O 1
ATOM 826 N N . GLU A 1 103 ? -4.442 -2.000 7.501 1.00 97.31 103 GLU A N 1
ATOM 827 C CA . GLU A 1 103 ? -5.663 -2.388 8.208 1.00 97.31 103 GLU A CA 1
ATOM 828 C C . GLU A 1 103 ? -5.375 -2.714 9.675 1.00 97.31 103 GLU A C 1
ATOM 830 O O . GLU A 1 103 ? -4.351 -3.324 9.988 1.00 97.31 103 GLU A O 1
ATOM 835 N N . ALA A 1 104 ? -6.308 -2.356 10.555 1.00 96.56 104 ALA A N 1
ATOM 836 C CA . ALA A 1 104 ? -6.419 -2.885 11.912 1.00 96.56 104 ALA A CA 1
ATOM 837 C C . ALA A 1 104 ? -7.775 -3.587 12.053 1.00 96.56 104 ALA A C 1
ATOM 839 O O . ALA A 1 104 ? -8.804 -3.006 11.729 1.00 96.56 104 ALA A O 1
ATOM 840 N N . SER A 1 105 ? -7.790 -4.830 12.514 1.00 96.56 105 SER A N 1
ATOM 841 C CA . SER A 1 105 ? -8.954 -5.723 12.523 1.00 96.56 105 SER A CA 1
ATOM 842 C C . SER A 1 105 ? -9.063 -6.472 13.849 1.00 96.56 105 SER A C 1
ATOM 844 O O . SER A 1 105 ? -8.175 -6.360 14.696 1.00 96.56 105 SER A O 1
ATOM 846 N N . ASN A 1 106 ? -10.141 -7.242 14.022 1.00 95.12 106 ASN A N 1
ATOM 847 C CA . ASN A 1 106 ? -10.460 -7.926 15.277 1.00 95.12 106 ASN A CA 1
ATOM 848 C C . ASN A 1 106 ? -10.691 -6.938 16.436 1.00 95.12 106 ASN A C 1
ATOM 850 O O . ASN A 1 106 ? -10.215 -7.125 17.551 1.00 95.12 106 ASN A O 1
ATOM 854 N N . ILE A 1 107 ? -11.377 -5.828 16.145 1.00 93.88 107 ILE A N 1
ATOM 855 C CA . ILE A 1 107 ? -11.680 -4.792 17.130 1.00 93.88 107 ILE A CA 1
ATOM 856 C C . ILE A 1 107 ? -13.047 -5.102 17.741 1.00 93.88 107 ILE A C 1
ATOM 858 O O . ILE A 1 107 ? -14.083 -4.828 17.139 1.00 93.88 107 ILE A O 1
ATOM 862 N N . GLU A 1 108 ? -13.035 -5.660 18.948 1.00 91.25 108 GLU A N 1
ATOM 863 C CA . GLU A 1 108 ? -14.234 -6.185 19.623 1.00 91.25 108 GLU A CA 1
ATOM 864 C C . GLU A 1 108 ? -14.959 -5.154 20.508 1.00 91.25 108 GLU A C 1
ATOM 866 O O . GLU A 1 108 ? -15.915 -5.463 21.214 1.00 91.25 108 GLU A O 1
ATOM 871 N N . SER A 1 109 ? -14.500 -3.900 20.506 1.00 87.31 109 SER A N 1
ATOM 872 C CA . SER A 1 109 ? -15.074 -2.834 21.327 1.00 87.31 109 SER A CA 1
ATOM 873 C C . SER A 1 109 ? -15.055 -1.494 20.605 1.00 87.31 109 SER A C 1
ATOM 875 O O . SER A 1 109 ? -14.022 -1.047 20.101 1.00 87.31 109 SER A O 1
ATOM 877 N N . ILE A 1 110 ? -16.199 -0.807 20.636 1.00 84.69 110 ILE A N 1
ATOM 878 C CA . ILE A 1 110 ? -16.395 0.541 20.079 1.00 84.69 110 ILE A CA 1
ATOM 879 C C . ILE A 1 110 ? -15.443 1.551 20.735 1.00 84.69 110 ILE A C 1
ATOM 881 O O . ILE A 1 110 ? -14.900 2.429 20.065 1.00 84.69 110 ILE A O 1
ATOM 885 N N . GLY A 1 111 ? -15.190 1.412 22.041 1.00 81.38 111 GLY A N 1
ATOM 886 C CA . GLY A 1 111 ? -14.238 2.268 22.751 1.00 81.38 111 GLY A CA 1
ATOM 887 C C . GLY A 1 111 ? -12.801 2.071 22.262 1.00 81.38 111 GLY A C 1
ATOM 888 O O . GLY A 1 111 ? -12.055 3.039 22.118 1.00 81.38 111 GLY A O 1
ATOM 889 N N . THR A 1 112 ? -12.430 0.828 21.954 1.00 87.12 112 THR A N 1
ATOM 890 C CA . THR A 1 112 ? -11.106 0.492 21.420 1.00 87.12 112 THR A CA 1
ATOM 891 C C . THR A 1 112 ? -10.954 0.962 19.972 1.00 87.12 112 THR A C 1
ATOM 893 O O . THR A 1 112 ? -9.887 1.449 19.614 1.00 87.12 112 THR A O 1
ATOM 896 N N . LEU A 1 113 ? -12.017 0.907 19.161 1.00 89.69 113 LEU A N 1
ATOM 897 C CA . LEU A 1 113 ? -12.023 1.368 17.766 1.00 89.69 113 LEU A CA 1
ATOM 898 C C . LEU A 1 113 ? -11.543 2.819 17.622 1.00 89.69 113 LEU A C 1
ATOM 900 O O . LEU A 1 113 ? -10.629 3.087 16.845 1.00 89.69 113 LEU A O 1
ATOM 904 N N . GLN A 1 114 ? -12.113 3.739 18.407 1.00 87.56 114 GLN A N 1
ATOM 905 C CA . GLN A 1 114 ? -11.708 5.151 18.405 1.00 87.56 114 GLN A CA 1
ATOM 906 C C . GLN A 1 114 ? -10.242 5.321 18.815 1.00 87.56 114 GLN A C 1
ATOM 908 O O . GLN A 1 114 ? -9.477 5.998 18.132 1.00 87.56 114 GLN A O 1
ATOM 913 N N . ASN A 1 115 ? -9.833 4.645 19.889 1.00 89.12 115 ASN A N 1
ATOM 914 C CA . ASN A 1 115 ? -8.466 4.710 20.400 1.00 89.12 115 ASN A CA 1
ATOM 915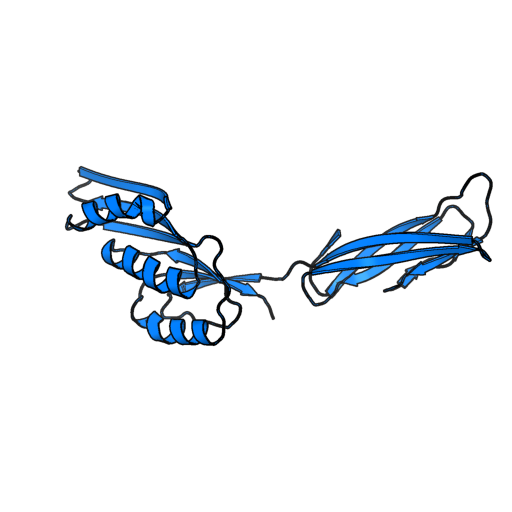 C C . ASN A 1 115 ? -7.441 4.183 19.375 1.00 89.12 115 ASN A C 1
ATOM 917 O O . ASN A 1 115 ? -6.369 4.763 19.211 1.00 89.12 115 ASN A O 1
ATOM 921 N N . ILE A 1 116 ? -7.770 3.112 18.644 1.00 91.88 116 ILE A N 1
ATOM 922 C CA . ILE A 1 116 ? -6.922 2.588 17.565 1.00 91.88 116 ILE A CA 1
ATOM 923 C C . ILE A 1 116 ? -6.838 3.593 16.416 1.00 91.88 116 ILE A C 1
ATOM 925 O O . ILE A 1 116 ? -5.735 3.853 15.937 1.00 91.88 116 ILE A O 1
ATOM 929 N N . ALA A 1 117 ? -7.964 4.170 15.986 1.00 91.38 117 ALA A N 1
ATOM 930 C CA . ALA A 1 117 ? -7.979 5.159 14.911 1.00 91.38 117 ALA A CA 1
ATOM 931 C C . ALA A 1 117 ? -7.098 6.373 15.250 1.00 91.38 117 ALA A C 1
ATOM 933 O O . ALA A 1 117 ? -6.278 6.780 14.431 1.00 91.38 117 ALA A O 1
ATOM 934 N N . GLU A 1 118 ? -7.195 6.895 16.473 1.00 89.94 118 GLU A N 1
ATOM 935 C CA . GLU A 1 118 ? -6.384 8.026 16.935 1.00 89.94 118 GLU A CA 1
ATOM 936 C C . GLU A 1 118 ? -4.897 7.664 17.045 1.00 89.94 118 GLU A C 1
ATOM 938 O O . GLU A 1 118 ? -4.039 8.376 16.519 1.00 89.94 118 GLU A O 1
ATOM 943 N N . ARG A 1 119 ? -4.567 6.540 17.697 1.00 91.12 119 ARG A N 1
ATOM 944 C CA . ARG A 1 119 ? -3.171 6.145 17.936 1.00 91.12 119 ARG A CA 1
ATOM 945 C C . ARG A 1 119 ? -2.46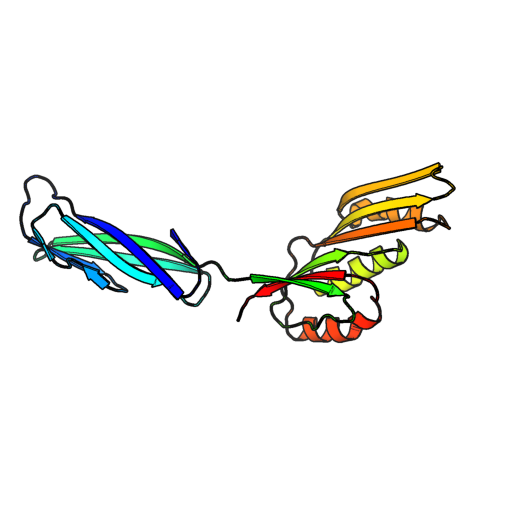8 5.675 16.672 1.00 91.12 119 ARG A C 1
ATOM 947 O O . ARG A 1 119 ? -1.384 6.170 16.371 1.00 91.12 119 ARG A O 1
ATOM 954 N N . LEU A 1 120 ? -3.045 4.711 15.953 1.00 92.00 120 LEU A N 1
ATOM 955 C CA . LEU A 1 120 ? -2.437 4.173 14.735 1.00 92.00 120 LEU A CA 1
ATOM 956 C C . LEU A 1 120 ? -2.566 5.161 13.581 1.00 92.00 120 LEU A C 1
ATOM 958 O O . LEU A 1 120 ? -1.561 5.439 12.935 1.00 92.00 120 LEU A O 1
ATOM 962 N N . GLY A 1 121 ? -3.755 5.731 13.358 1.00 92.00 121 GLY A N 1
ATOM 963 C CA . GLY A 1 121 ? -3.983 6.702 12.286 1.00 92.00 121 GLY A CA 1
ATOM 964 C C . GLY A 1 121 ? -3.126 7.954 12.455 1.00 92.00 121 GLY A C 1
ATOM 965 O O . GLY A 1 121 ? -2.488 8.389 11.499 1.00 92.00 121 GLY A O 1
ATOM 966 N N . GLY A 1 122 ? -3.000 8.471 13.683 1.00 91.69 122 GLY A N 1
ATOM 967 C CA . GLY A 1 122 ? -2.098 9.583 13.986 1.00 91.69 122 GLY A CA 1
ATOM 968 C C . GLY A 1 122 ? -0.619 9.233 13.791 1.00 91.69 122 GLY A C 1
ATOM 969 O O . GLY A 1 122 ? 0.145 10.048 13.277 1.00 91.69 122 GLY A O 1
ATOM 970 N N . LEU A 1 123 ? -0.205 8.011 14.143 1.00 93.31 123 LEU A N 1
ATOM 971 C CA . LEU A 1 123 ? 1.177 7.557 13.968 1.00 93.31 123 LEU A CA 1
ATOM 972 C C . LEU A 1 123 ? 1.576 7.445 12.489 1.00 93.31 123 LEU A C 1
ATOM 974 O O . LEU A 1 123 ? 2.681 7.847 12.118 1.00 93.31 123 LEU A O 1
ATOM 978 N N . ILE A 1 124 ? 0.694 6.886 11.659 1.00 94.25 124 ILE A N 1
ATOM 979 C CA . ILE A 1 124 ? 0.940 6.664 10.224 1.00 94.25 124 ILE A CA 1
ATOM 980 C C . ILE A 1 124 ? 0.424 7.811 9.345 1.00 94.25 124 ILE A C 1
ATOM 982 O O . ILE A 1 124 ? 0.516 7.726 8.122 1.00 94.25 124 ILE A O 1
ATOM 986 N N . GLU A 1 125 ? -0.087 8.880 9.965 1.00 93.81 125 GLU A N 1
ATOM 987 C CA . GLU A 1 125 ? -0.628 10.077 9.311 1.00 93.81 125 GLU A CA 1
ATOM 988 C C . GLU A 1 125 ? -1.682 9.740 8.242 1.00 93.81 125 GLU A C 1
ATOM 990 O O . GLU A 1 125 ? -1.631 10.246 7.120 1.00 93.81 125 GLU A O 1
ATOM 995 N N . ALA A 1 126 ? -2.629 8.864 8.587 1.00 94.38 126 ALA A N 1
ATOM 996 C CA . ALA A 1 126 ? -3.683 8.418 7.683 1.00 94.38 126 ALA A CA 1
ATOM 997 C C . ALA A 1 126 ? -5.081 8.614 8.245 1.00 94.38 126 ALA A C 1
ATOM 999 O O . ALA A 1 126 ? -5.349 8.397 9.428 1.00 94.38 126 ALA A O 1
ATOM 1000 N N . LEU A 1 127 ? -5.992 8.928 7.328 1.00 93.44 127 LEU A N 1
ATOM 1001 C CA . LEU A 1 127 ? -7.423 8.813 7.560 1.00 93.44 127 LEU A CA 1
ATOM 1002 C C . LEU A 1 127 ? -7.809 7.333 7.579 1.00 93.44 127 LEU A C 1
ATOM 1004 O O . LEU A 1 127 ? -7.156 6.502 6.948 1.00 93.44 127 LEU A O 1
ATOM 1008 N N . SER A 1 128 ? -8.881 6.994 8.285 1.00 94.88 128 SER A N 1
ATOM 1009 C CA . SER A 1 128 ? -9.369 5.618 8.363 1.00 94.88 128 SER A CA 1
ATOM 1010 C C . SER A 1 128 ? -10.830 5.530 7.954 1.00 94.88 128 SER A C 1
ATOM 1012 O O . SER A 1 128 ? -11.635 6.392 8.298 1.00 94.88 128 SER A O 1
ATOM 1014 N N . ASN A 1 129 ? -11.159 4.466 7.227 1.00 96.75 129 ASN A N 1
ATOM 1015 C CA . ASN A 1 129 ? -12.531 4.071 6.955 1.00 96.75 129 ASN A CA 1
ATOM 1016 C C . ASN A 1 129 ? -12.919 2.944 7.908 1.00 96.75 129 ASN A C 1
ATOM 1018 O O . ASN A 1 129 ? -12.182 1.967 8.067 1.00 96.75 129 ASN A O 1
ATOM 1022 N N . VAL A 1 130 ? -14.089 3.080 8.513 1.00 96.75 130 VAL A N 1
ATOM 1023 C CA . VAL A 1 130 ? -14.657 2.149 9.477 1.00 96.75 130 VAL A CA 1
ATOM 1024 C C . VAL A 1 130 ? -15.487 1.105 8.750 1.00 96.75 130 VAL A C 1
ATOM 1026 O O . VAL A 1 130 ? -16.352 1.427 7.933 1.00 96.75 130 VAL A O 1
ATOM 1029 N N . TYR A 1 131 ? -15.251 -0.153 9.103 1.00 96.75 131 TYR A N 1
ATOM 1030 C CA . TYR A 1 131 ? -16.175 -1.245 8.845 1.00 96.75 131 TYR A CA 1
ATOM 1031 C C . TYR A 1 131 ? -16.529 -1.859 10.189 1.00 96.75 131 TYR A C 1
ATOM 1033 O O . TYR A 1 131 ? -15.632 -2.246 10.936 1.00 96.75 131 TYR A O 1
ATOM 1041 N N . MET A 1 132 ? -17.810 -1.907 10.523 1.00 95.31 132 MET A N 1
ATOM 1042 C CA . MET A 1 132 ? -18.260 -2.354 11.834 1.00 95.31 132 MET A CA 1
ATOM 1043 C C . MET A 1 132 ? -19.590 -3.071 11.715 1.00 95.31 132 MET A C 1
ATOM 1045 O O . MET A 1 132 ? -20.526 -2.547 11.118 1.00 95.31 132 MET A O 1
ATOM 1049 N N . GLU A 1 133 ? -19.675 -4.216 12.370 1.00 94.12 133 GLU A N 1
ATOM 1050 C CA . GLU A 1 133 ? -20.922 -4.891 12.686 1.00 94.12 133 GLU A CA 1
ATOM 1051 C C . GLU A 1 133 ? -21.080 -4.889 14.203 1.00 94.12 133 GLU A C 1
ATOM 1053 O O . GLU A 1 133 ? -20.179 -5.305 14.931 1.00 94.12 133 GLU A O 1
ATOM 1058 N N . ALA A 1 134 ? -22.208 -4.383 14.688 1.00 92.56 134 ALA A N 1
ATOM 1059 C CA . ALA A 1 134 ? -22.556 -4.440 16.098 1.00 92.56 134 ALA A CA 1
ATOM 1060 C C . ALA A 1 134 ? -23.969 -4.993 16.255 1.00 92.56 134 ALA A C 1
ATOM 1062 O O . ALA A 1 134 ? -24.903 -4.541 15.589 1.00 92.56 134 ALA A O 1
ATOM 1063 N N . SER A 1 135 ? -24.127 -5.970 17.142 1.00 92.62 135 SER A N 1
ATOM 1064 C CA . SER A 1 135 ? -25.418 -6.587 17.439 1.00 92.62 135 SER A CA 1
ATOM 1065 C C . SER A 1 135 ? -25.590 -6.801 18.934 1.00 92.62 135 SER A C 1
ATOM 1067 O O . SER A 1 135 ? -24.625 -7.048 19.650 1.00 92.62 135 SER A O 1
ATOM 1069 N N . GLY A 1 136 ? -26.817 -6.708 19.429 1.00 90.81 136 GLY A N 1
ATOM 1070 C CA . GLY A 1 136 ? -27.095 -6.954 20.840 1.00 90.81 136 GLY A CA 1
ATOM 1071 C C . GLY A 1 136 ? -28.581 -6.976 21.138 1.00 90.81 136 GLY A C 1
ATOM 1072 O O . GLY A 1 136 ? -29.414 -6.885 20.231 1.00 90.81 136 GLY A O 1
ATOM 1073 N N . TYR A 1 137 ? -28.904 -7.120 22.423 1.00 89.50 137 TYR A N 1
ATOM 1074 C CA . TYR A 1 137 ? -30.285 -7.179 22.910 1.00 89.50 137 TYR A CA 1
ATOM 1075 C C . TYR A 1 137 ? -31.124 -8.227 22.163 1.00 89.50 137 TYR A C 1
ATOM 1077 O O . TYR A 1 137 ? -32.208 -7.925 21.668 1.00 89.50 137 TYR A O 1
ATOM 1085 N N . GLU A 1 138 ? -30.589 -9.448 22.036 1.00 86.44 138 GLU A N 1
ATOM 1086 C CA . GLU A 1 138 ? -31.236 -10.566 21.324 1.00 86.44 138 GLU A CA 1
ATOM 1087 C C . GLU A 1 138 ? -31.568 -10.233 19.856 1.00 86.44 138 GLU A C 1
ATOM 1089 O O . GLU A 1 138 ? -32.594 -10.639 19.317 1.00 86.44 138 GLU A O 1
ATOM 1094 N N . GLY A 1 139 ? -30.704 -9.448 19.204 1.00 82.56 139 GLY A N 1
ATOM 1095 C CA . GLY A 1 139 ? -30.852 -9.061 17.800 1.00 82.56 139 GLY A CA 1
ATOM 1096 C C . GLY A 1 139 ? -31.777 -7.867 17.562 1.00 82.56 139 GLY A C 1
ATOM 1097 O O . GLY A 1 139 ? -31.974 -7.488 16.410 1.00 82.56 139 GLY A O 1
ATOM 1098 N N . LYS A 1 140 ? -32.311 -7.238 18.618 1.00 87.38 140 LYS A N 1
ATOM 1099 C CA . LYS A 1 140 ? -33.136 -6.019 18.504 1.00 87.38 140 LYS A CA 1
ATOM 1100 C C . LYS A 1 140 ? -32.340 -4.812 18.021 1.00 87.38 140 LYS A C 1
ATOM 1102 O O . LYS A 1 140 ? -32.919 -3.883 17.467 1.00 87.38 140 LYS A O 1
ATOM 1107 N N . VAL A 1 141 ? -31.028 -4.822 18.242 1.00 89.12 141 VAL A N 1
ATOM 1108 C CA . VAL A 1 141 ? -30.112 -3.804 17.731 1.00 89.12 141 VAL A CA 1
ATOM 1109 C C . VAL A 1 141 ? -29.159 -4.468 16.75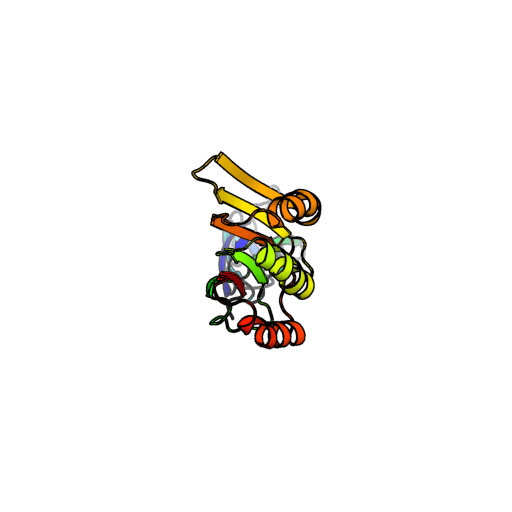5 1.00 89.12 141 VAL A C 1
ATOM 1111 O O . VAL A 1 141 ? -28.485 -5.437 17.107 1.00 89.12 141 VAL A O 1
ATOM 1114 N N . GLN A 1 142 ? -29.110 -3.927 15.541 1.00 92.19 142 GLN A N 1
ATOM 1115 C CA . GLN A 1 142 ? -28.155 -4.288 14.502 1.00 92.19 142 GLN A CA 1
ATOM 1116 C C . GLN A 1 142 ? -27.660 -3.011 13.838 1.00 92.19 142 GLN A C 1
ATOM 1118 O O . GLN A 1 142 ? -28.453 -2.178 13.399 1.00 92.19 142 GLN A O 1
ATOM 1123 N N . ILE A 1 143 ? -26.345 -2.846 13.801 1.00 91.44 143 ILE A N 1
ATOM 1124 C CA . ILE A 1 143 ? -25.685 -1.686 13.220 1.00 91.44 143 ILE A CA 1
ATOM 1125 C C . ILE A 1 143 ? -24.609 -2.200 12.282 1.00 91.44 143 ILE A C 1
ATOM 1127 O O . ILE A 1 143 ? -23.766 -3.005 12.677 1.00 91.44 143 ILE A O 1
ATOM 1131 N N . THR A 1 144 ? -24.623 -1.686 11.058 1.00 94.50 144 THR A N 1
ATOM 1132 C CA . THR A 1 144 ? -23.619 -1.995 10.047 1.00 94.50 144 THR A CA 1
ATOM 1133 C C . THR A 1 144 ? -23.073 -0.694 9.483 1.00 94.50 144 THR A C 1
ATOM 1135 O O . THR A 1 144 ? -23.821 0.133 8.965 1.00 94.50 144 THR A O 1
ATOM 1138 N N . ILE A 1 145 ? -21.759 -0.517 9.575 1.00 94.81 145 ILE A N 1
ATOM 1139 C CA . ILE A 1 145 ? -21.015 0.563 8.928 1.00 94.81 145 ILE A CA 1
ATOM 1140 C C . ILE A 1 145 ? -20.105 -0.089 7.896 1.00 94.81 145 ILE A C 1
ATOM 1142 O O . ILE A 1 145 ? -19.336 -0.980 8.241 1.00 94.81 145 ILE A O 1
ATOM 1146 N N . ASN A 1 146 ? -20.179 0.359 6.643 1.00 95.88 146 ASN A N 1
ATOM 1147 C CA . ASN A 1 146 ? -19.407 -0.205 5.539 1.00 95.88 146 ASN A CA 1
ATOM 1148 C C . ASN A 1 146 ? -18.610 0.885 4.825 1.00 95.88 146 ASN A C 1
ATOM 1150 O O . ASN A 1 146 ? -19.116 1.536 3.915 1.00 95.88 146 ASN A O 1
ATOM 1154 N N . GLY A 1 147 ? -17.353 1.065 5.231 1.00 94.00 147 GLY A N 1
ATOM 1155 C CA . GLY A 1 147 ? -16.402 1.926 4.531 1.00 94.00 147 GLY A CA 1
ATOM 1156 C C . GLY A 1 147 ? -16.657 3.421 4.698 1.00 94.00 147 GLY A C 1
ATOM 1157 O O . GLY A 1 147 ? -16.332 4.190 3.798 1.00 94.00 147 GLY A O 1
ATOM 1158 N N . VAL A 1 148 ? -17.222 3.835 5.832 1.00 95.88 148 VAL A N 1
ATOM 1159 C CA . VAL A 1 148 ? -17.476 5.250 6.148 1.00 95.88 148 VAL A CA 1
ATOM 1160 C C . VAL A 1 148 ? -16.230 5.859 6.783 1.00 95.88 148 VAL A C 1
ATOM 1162 O O . VAL A 1 148 ? -15.593 5.206 7.609 1.00 95.88 148 VAL A O 1
ATOM 1165 N N . ALA A 1 149 ? -15.868 7.091 6.420 1.00 94.50 149 ALA A N 1
ATOM 1166 C CA . ALA A 1 149 ? -14.744 7.784 7.047 1.00 94.50 149 ALA A CA 1
ATOM 1167 C C . ALA A 1 149 ? -14.955 7.898 8.566 1.00 94.50 149 ALA A C 1
ATOM 1169 O O . ALA A 1 149 ? -16.070 8.124 9.031 1.00 94.50 149 ALA A O 1
ATOM 1170 N N . MET A 1 150 ? -13.889 7.738 9.350 1.00 92.88 150 MET A N 1
ATOM 1171 C CA . MET A 1 150 ? -13.966 7.720 10.814 1.00 92.88 150 MET A CA 1
ATOM 1172 C C . MET A 1 150 ? -14.607 8.987 11.395 1.00 92.88 150 MET A C 1
ATOM 1174 O O . MET A 1 150 ? -15.391 8.887 12.336 1.00 92.88 150 MET A O 1
ATOM 1178 N N . ASP A 1 151 ? -14.321 10.154 10.816 1.00 91.12 151 ASP A N 1
ATOM 1179 C CA . ASP A 1 151 ? -14.892 11.429 11.262 1.00 91.12 151 ASP A CA 1
ATOM 1180 C C . ASP A 1 151 ? -16.415 11.474 11.069 1.00 91.12 151 ASP A C 1
ATOM 1182 O O . ASP A 1 151 ? -17.136 11.903 11.969 1.00 91.12 151 ASP A O 1
ATOM 1186 N N . ASP A 1 152 ? -16.913 10.938 9.951 1.00 93.06 152 ASP A N 1
ATOM 1187 C CA . ASP A 1 152 ? -18.348 10.848 9.660 1.00 93.06 152 ASP A CA 1
ATOM 1188 C C . ASP A 1 152 ? -19.025 9.753 10.501 1.00 93.06 152 ASP A C 1
ATOM 1190 O O . ASP A 1 152 ? -20.148 9.906 10.985 1.00 93.06 152 ASP A O 1
ATOM 1194 N N . ALA A 1 153 ? -18.328 8.635 10.721 1.00 91.94 153 ALA A N 1
ATOM 1195 C CA . ALA A 1 153 ? -18.807 7.533 11.548 1.00 91.94 153 ALA A CA 1
ATOM 1196 C C . ALA A 1 153 ? -18.832 7.889 13.045 1.00 91.94 153 ALA A C 1
ATOM 1198 O O . ALA A 1 153 ? -19.541 7.237 13.817 1.00 91.94 153 ALA A O 1
ATOM 1199 N N . LYS A 1 154 ? -18.090 8.921 13.470 1.00 89.62 154 LYS A N 1
ATOM 1200 C CA . LYS A 1 154 ? -17.892 9.282 14.877 1.00 89.62 154 LYS A CA 1
ATOM 1201 C C . LYS A 1 154 ? -19.203 9.504 15.621 1.00 89.62 154 LYS A C 1
ATOM 1203 O O . LYS A 1 154 ? -19.369 8.959 16.705 1.00 89.62 154 LYS A O 1
ATOM 1208 N N . THR A 1 155 ? -20.159 10.223 15.035 1.00 88.06 155 THR A N 1
ATOM 1209 C CA . THR A 1 155 ? -21.455 10.496 15.681 1.00 88.06 155 THR A CA 1
ATOM 1210 C C . THR A 1 155 ? -22.262 9.221 15.929 1.00 88.06 155 THR A C 1
ATOM 1212 O O . THR A 1 155 ? -22.894 9.078 16.980 1.00 88.06 155 THR A O 1
ATOM 1215 N N . ILE A 1 156 ? -22.217 8.268 14.991 1.00 88.19 156 ILE A N 1
ATOM 1216 C CA . ILE A 1 156 ? -22.868 6.961 15.149 1.00 88.19 156 ILE A CA 1
ATOM 1217 C C . ILE A 1 156 ? -22.152 6.180 16.253 1.00 88.19 156 ILE A C 1
ATOM 1219 O O . ILE A 1 156 ? -22.788 5.713 17.192 1.00 88.19 156 ILE A O 1
ATOM 1223 N N . ILE A 1 157 ? -20.826 6.093 16.175 1.00 88.62 157 ILE A N 1
ATOM 1224 C CA . ILE A 1 157 ? -19.979 5.392 17.145 1.00 88.62 157 ILE A CA 1
ATOM 1225 C C . ILE A 1 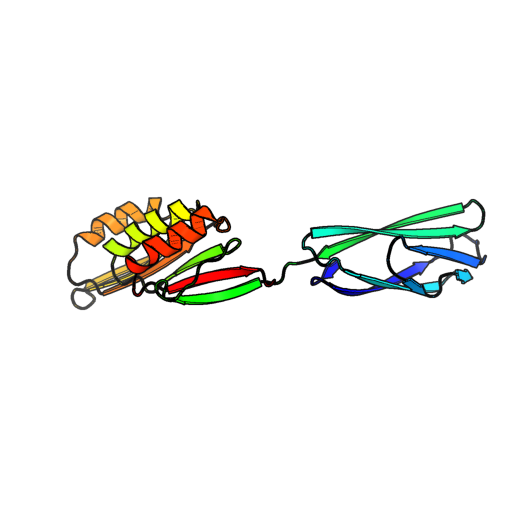157 ? -20.205 5.936 18.565 1.00 88.62 157 ILE A C 1
ATOM 1227 O O . ILE A 1 157 ? -20.424 5.147 19.480 1.00 88.62 157 ILE A O 1
ATOM 1231 N N . ASP A 1 158 ? -20.228 7.257 18.751 1.00 88.38 158 ASP A N 1
ATOM 1232 C CA . ASP A 1 158 ? -20.447 7.907 20.050 1.00 88.38 158 ASP A CA 1
ATOM 1233 C C . ASP A 1 158 ? -21.846 7.622 20.611 1.00 88.38 158 ASP A C 1
ATOM 1235 O O . ASP A 1 158 ? -21.992 7.352 21.805 1.00 88.38 158 ASP A O 1
ATOM 1239 N N . SER A 1 159 ? -22.867 7.605 19.750 1.00 86.19 159 SER A N 1
ATOM 1240 C CA . SER A 1 159 ? -24.237 7.254 20.145 1.00 86.19 159 SER A CA 1
ATOM 1241 C C . SER A 1 159 ? -24.323 5.800 20.618 1.00 86.19 159 SER A C 1
ATOM 1243 O O . SER A 1 159 ? -24.906 5.500 21.662 1.00 86.19 159 SER A O 1
ATOM 1245 N N . VAL A 1 160 ? -23.689 4.890 19.877 1.00 85.38 160 VAL A N 1
ATOM 1246 C CA . VAL A 1 160 ? -23.738 3.443 20.121 1.00 85.38 160 VAL A CA 1
ATOM 1247 C C . VAL A 1 160 ? -22.847 3.037 21.296 1.00 85.38 160 VAL A C 1
ATOM 1249 O O . VAL A 1 160 ? -23.175 2.095 22.007 1.00 85.38 160 VAL A O 1
ATOM 1252 N N . LYS A 1 161 ? -21.770 3.777 21.582 1.00 83.06 161 LYS A N 1
ATOM 1253 C CA . LYS A 1 161 ? -20.865 3.541 22.722 1.00 83.06 161 LYS A CA 1
ATOM 1254 C C . LYS A 1 161 ? -21.573 3.556 24.083 1.00 83.06 161 LYS A C 1
ATOM 1256 O O . LYS A 1 161 ? -21.061 2.983 25.040 1.00 83.06 161 LYS A O 1
ATOM 1261 N N . SER A 1 162 ? -22.730 4.213 24.176 1.00 82.75 162 SER A N 1
ATOM 1262 C CA . SER A 1 162 ? -23.566 4.230 25.384 1.00 82.75 162 SER A CA 1
ATOM 1263 C C . SER A 1 162 ? -24.340 2.925 25.621 1.00 82.75 162 SER A C 1
ATOM 1265 O O . SER A 1 162 ? -24.764 2.657 26.748 1.00 82.75 162 SER A O 1
ATOM 1267 N N . LEU A 1 163 ? -24.509 2.107 24.579 1.00 84.81 163 LEU A N 1
ATOM 1268 C CA . LEU A 1 163 ? -25.206 0.832 24.645 1.00 84.81 163 LEU A CA 1
ATOM 1269 C C . LEU A 1 163 ? -24.278 -0.230 25.239 1.00 84.81 163 LEU A C 1
ATOM 1271 O O . LEU A 1 163 ? -23.155 -0.438 24.778 1.00 84.81 163 LEU A O 1
ATOM 1275 N N . LYS A 1 164 ? -24.763 -0.904 26.281 1.00 82.31 164 LYS A N 1
ATOM 1276 C CA . LYS A 1 164 ? -24.073 -2.041 26.896 1.00 82.31 164 LYS A CA 1
ATOM 1277 C C . LYS A 1 164 ? -24.420 -3.325 26.141 1.00 82.31 164 LYS A C 1
ATOM 1279 O O . LYS A 1 164 ? -25.399 -3.365 25.404 1.00 82.31 164 LYS A O 1
ATOM 1284 N N . ASP A 1 165 ? -23.617 -4.366 26.340 1.00 84.56 165 ASP A N 1
ATOM 1285 C CA . ASP A 1 165 ? -23.907 -5.727 25.864 1.00 84.56 165 ASP A CA 1
ATOM 1286 C C . ASP A 1 165 ? -24.071 -5.851 24.337 1.00 84.56 165 ASP A C 1
ATOM 1288 O O . ASP A 1 165 ? -24.833 -6.678 23.829 1.00 84.56 165 ASP A O 1
ATOM 1292 N N . LEU A 1 166 ? -23.335 -5.021 23.594 1.00 89.31 166 LEU A N 1
ATOM 1293 C CA . LEU A 1 166 ? -23.169 -5.178 22.155 1.00 89.31 166 LEU A CA 1
ATOM 1294 C C . LEU A 1 166 ? -21.989 -6.105 21.866 1.00 89.31 166 LEU A C 1
ATOM 1296 O O . LEU A 1 166 ? -20.877 -5.877 22.337 1.00 89.31 166 LEU A O 1
ATOM 1300 N N . ASN A 1 167 ? -22.229 -7.111 21.034 1.00 91.06 167 ASN A N 1
ATOM 1301 C CA . ASN A 1 167 ? -21.183 -7.849 20.351 1.00 91.06 167 ASN A CA 1
ATOM 1302 C C . ASN A 1 167 ? -20.741 -7.040 19.130 1.00 91.06 167 ASN A C 1
ATOM 1304 O O . ASN A 1 167 ? -21.563 -6.736 18.261 1.00 91.06 167 ASN A O 1
ATOM 1308 N N . VAL A 1 168 ? -19.467 -6.667 19.088 1.00 91.81 168 VAL A N 1
ATOM 1309 C CA . VAL A 1 168 ? -18.902 -5.761 18.089 1.00 91.81 168 VAL A CA 1
ATOM 1310 C C . VAL A 1 168 ? -17.800 -6.495 17.350 1.00 91.81 168 VAL A C 1
ATOM 1312 O O . VAL A 1 168 ? -16.946 -7.124 17.961 1.00 91.81 168 VAL A O 1
ATOM 1315 N N . ASN A 1 169 ? -17.791 -6.370 16.033 1.00 94.19 169 ASN A N 1
ATOM 1316 C CA . ASN A 1 169 ? -16.671 -6.758 15.201 1.00 94.19 169 ASN A CA 1
ATOM 1317 C C . ASN A 1 169 ? -16.374 -5.606 14.251 1.00 94.19 169 ASN A C 1
ATOM 1319 O O . ASN A 1 169 ? -17.173 -5.288 13.367 1.00 94.19 169 ASN A O 1
ATOM 1323 N N . ALA A 1 170 ? -15.239 -4.952 14.462 1.00 95.75 170 ALA A N 1
ATOM 1324 C CA . ALA A 1 170 ? -14.837 -3.815 13.664 1.00 95.75 170 ALA A CA 1
ATOM 1325 C C . ALA A 1 170 ? -13.433 -3.972 13.085 1.00 95.75 170 ALA A C 1
ATOM 1327 O O . ALA A 1 170 ? -12.568 -4.700 13.586 1.00 95.75 170 ALA A O 1
ATOM 1328 N N . ARG A 1 171 ? -13.211 -3.220 12.012 1.00 96.94 171 ARG A N 1
ATOM 1329 C CA . ARG A 1 171 ? -11.906 -2.986 11.416 1.00 96.94 171 ARG A CA 1
ATOM 1330 C C . ARG A 1 171 ? -11.802 -1.567 10.869 1.00 96.94 171 ARG A C 1
ATOM 1332 O O . ARG A 1 171 ? -12.793 -0.946 10.485 1.00 96.94 171 ARG A O 1
ATOM 1339 N N . LEU A 1 172 ? -10.572 -1.088 10.800 1.00 96.94 172 LEU A N 1
ATOM 1340 C CA . LEU A 1 172 ? -10.181 0.188 10.225 1.00 96.94 172 LEU A CA 1
ATOM 1341 C C . LEU A 1 172 ? -9.305 -0.077 9.013 1.00 96.94 172 LEU A C 1
ATOM 1343 O O . LEU A 1 172 ? -8.325 -0.810 9.117 1.00 96.94 172 LEU A O 1
ATOM 1347 N N . VAL A 1 173 ? -9.639 0.547 7.888 1.00 97.50 173 VAL A N 1
ATOM 1348 C CA . VAL A 1 173 ? -8.807 0.544 6.681 1.00 97.50 173 VAL A CA 1
ATOM 1349 C C . VAL A 1 173 ? -8.203 1.929 6.517 1.00 97.50 173 VAL A C 1
ATOM 1351 O O . VAL A 1 173 ? -8.934 2.907 6.356 1.00 97.50 173 VAL A O 1
ATOM 1354 N N . PHE A 1 174 ? -6.878 2.016 6.561 1.00 96.62 174 PHE A N 1
ATOM 1355 C CA . PHE A 1 174 ? -6.152 3.278 6.514 1.00 96.62 174 PHE A CA 1
ATOM 1356 C C . PHE A 1 174 ? -5.924 3.730 5.070 1.00 96.62 174 PHE A C 1
ATOM 1358 O O . PHE A 1 174 ? -5.367 3.007 4.244 1.00 96.62 174 PHE A O 1
ATOM 1365 N N . GLN A 1 175 ? -6.353 4.950 4.765 1.00 93.12 175 GLN A N 1
ATOM 1366 C CA . GLN A 1 175 ? -6.213 5.574 3.456 1.00 93.12 175 GLN A CA 1
ATOM 1367 C C . GLN A 1 175 ? -4.906 6.359 3.398 1.00 93.12 175 GLN A C 1
ATOM 1369 O O . GLN A 1 175 ? -4.662 7.226 4.235 1.00 93.12 175 GLN A O 1
ATOM 1374 N N . ASN A 1 176 ? -4.089 6.090 2.377 1.00 90.50 176 ASN A N 1
ATOM 1375 C CA . ASN A 1 176 ? -2.813 6.780 2.153 1.00 90.50 176 ASN A CA 1
ATOM 1376 C C . ASN A 1 176 ? -1.846 6.703 3.354 1.00 90.50 176 ASN A C 1
ATOM 1378 O O . ASN A 1 176 ? -1.120 7.657 3.629 1.00 90.50 176 ASN A O 1
ATOM 1382 N N . ALA A 1 177 ? -1.829 5.561 4.052 1.00 92.94 177 ALA A N 1
ATOM 1383 C CA . ALA A 1 177 ? -0.891 5.267 5.133 1.00 92.94 177 ALA A CA 1
ATOM 1384 C C . ALA A 1 177 ? 0.557 5.557 4.736 1.00 92.94 177 ALA A C 1
ATOM 1386 O O . ALA A 1 177 ? 1.077 4.997 3.764 1.00 92.94 177 ALA A O 1
ATOM 1387 N N . ARG A 1 178 ? 1.221 6.426 5.507 1.00 92.50 178 ARG A N 1
ATOM 1388 C CA . ARG A 1 178 ? 2.645 6.684 5.313 1.00 92.50 178 ARG A CA 1
ATOM 1389 C C . ARG A 1 178 ? 3.466 5.518 5.863 1.00 92.50 178 ARG A C 1
ATOM 1391 O O . ARG A 1 178 ? 3.121 4.983 6.920 1.00 92.50 178 ARG A O 1
ATOM 1398 N N . PRO A 1 179 ? 4.572 5.149 5.193 1.00 93.75 179 PRO A N 1
ATOM 1399 C CA . PRO A 1 179 ? 5.514 4.186 5.741 1.00 93.75 179 PRO A CA 1
ATOM 1400 C C . PRO A 1 179 ? 6.045 4.632 7.107 1.00 93.75 179 PRO A C 1
ATOM 1402 O O . PRO A 1 179 ? 6.238 5.828 7.350 1.00 93.75 179 PRO A O 1
ATOM 1405 N N . LEU A 1 180 ? 6.317 3.672 7.987 1.00 95.69 180 LEU A N 1
ATOM 1406 C CA . LEU A 1 180 ? 6.968 3.936 9.264 1.00 95.69 180 LEU A CA 1
ATOM 1407 C C . LEU A 1 180 ? 8.404 4.424 9.026 1.00 95.69 180 LEU A C 1
ATOM 1409 O O . LEU A 1 180 ? 9.179 3.782 8.323 1.00 95.69 180 LEU A O 1
ATOM 1413 N N . ASP A 1 181 ? 8.778 5.538 9.646 1.00 94.38 181 ASP A N 1
ATOM 1414 C CA . ASP A 1 181 ? 10.182 5.901 9.843 1.00 94.38 181 ASP A CA 1
ATOM 1415 C C . ASP A 1 181 ? 10.731 5.238 11.125 1.00 94.38 181 ASP A C 1
ATOM 1417 O O . ASP A 1 181 ? 10.005 4.550 11.852 1.00 94.38 181 ASP A O 1
ATOM 1421 N N . GLU A 1 182 ? 12.017 5.436 11.428 1.00 94.69 182 GLU A N 1
ATOM 1422 C CA . GLU A 1 182 ? 12.637 4.862 12.631 1.00 94.69 182 GLU A CA 1
ATOM 1423 C C . GLU A 1 182 ? 11.926 5.263 13.929 1.00 94.69 182 GLU A C 1
ATOM 1425 O O . GLU A 1 182 ? 11.747 4.439 14.831 1.00 94.69 182 GLU A O 1
ATOM 1430 N N . LEU A 1 183 ? 11.510 6.527 14.041 1.00 95.44 183 LEU A N 1
ATOM 1431 C CA . LEU A 1 183 ? 10.848 7.037 15.234 1.00 95.44 183 LEU A CA 1
ATOM 1432 C C . LEU A 1 183 ? 9.451 6.426 15.372 1.00 95.44 183 LEU A C 1
ATOM 1434 O O . LEU A 1 183 ? 9.059 6.026 16.470 1.00 95.44 183 LEU A O 1
ATOM 1438 N N . LYS A 1 184 ? 8.709 6.320 14.269 1.00 96.31 184 LYS A N 1
ATOM 1439 C CA . LYS A 1 184 ? 7.369 5.734 14.221 1.00 96.31 184 LYS A CA 1
ATOM 1440 C C . LYS A 1 184 ? 7.394 4.242 14.525 1.00 96.31 184 LYS A C 1
ATOM 1442 O O . LYS A 1 184 ? 6.572 3.790 15.318 1.00 96.31 184 LYS A O 1
ATOM 1447 N N . ALA A 1 185 ? 8.362 3.496 13.990 1.00 95.94 185 ALA A N 1
ATOM 1448 C CA . ALA A 1 185 ? 8.543 2.080 14.307 1.00 95.94 185 ALA A CA 1
ATOM 1449 C C . ALA A 1 185 ? 8.812 1.868 15.808 1.00 95.94 185 ALA A C 1
ATOM 1451 O O . ALA A 1 185 ? 8.147 1.052 16.451 1.00 95.94 185 ALA A O 1
ATOM 1452 N N . ARG A 1 186 ? 9.706 2.672 16.408 1.00 95.06 186 ARG A N 1
ATOM 1453 C CA . ARG A 1 186 ? 9.969 2.637 17.860 1.00 95.06 186 ARG A CA 1
ATOM 1454 C C . ARG A 1 186 ? 8.727 2.979 18.682 1.00 95.06 186 ARG A C 1
ATOM 1456 O O . ARG A 1 186 ? 8.432 2.291 19.656 1.00 95.06 186 ARG A O 1
ATOM 1463 N N . ARG A 1 187 ? 7.987 4.021 18.288 1.00 94.31 187 ARG A N 1
ATOM 1464 C CA . ARG A 1 187 ? 6.739 4.423 18.955 1.00 94.31 187 ARG A CA 1
ATOM 1465 C C . ARG A 1 187 ? 5.687 3.326 18.884 1.00 94.31 187 ARG A C 1
ATOM 1467 O O . ARG A 1 187 ? 5.092 3.024 19.913 1.00 94.31 187 ARG A O 1
ATOM 1474 N N . LEU A 1 188 ? 5.498 2.698 17.721 1.00 94.38 188 LEU A N 1
ATOM 1475 C CA . LEU A 1 188 ? 4.574 1.575 17.579 1.00 94.38 188 LEU A CA 1
ATOM 1476 C C . LEU A 1 188 ? 4.950 0.433 18.517 1.00 94.38 188 LEU A C 1
ATOM 1478 O O . LEU A 1 188 ? 4.096 -0.082 19.233 1.00 94.38 188 LEU A O 1
ATOM 1482 N N . ASN A 1 189 ? 6.238 0.093 18.569 1.00 93.75 189 ASN A N 1
ATOM 1483 C CA . ASN A 1 189 ? 6.731 -0.968 19.435 1.00 93.75 189 ASN A CA 1
ATOM 1484 C C . ASN A 1 189 ? 6.484 -0.676 20.927 1.00 93.75 189 ASN A C 1
ATOM 1486 O O . ASN A 1 189 ? 6.234 -1.597 21.697 1.00 93.75 189 ASN A O 1
ATOM 1490 N N . ALA A 1 190 ? 6.495 0.599 21.329 1.00 91.25 190 ALA A N 1
ATOM 1491 C CA . ALA A 1 190 ? 6.182 1.013 22.696 1.00 91.25 190 ALA A CA 1
ATOM 1492 C C . ALA A 1 190 ? 4.677 0.970 23.018 1.00 91.25 190 ALA A C 1
ATOM 1494 O O . ALA A 1 190 ? 4.309 0.734 24.168 1.00 91.25 190 ALA A O 1
ATOM 1495 N N . ILE A 1 191 ? 3.800 1.205 22.032 1.00 88.56 191 ILE A N 1
ATOM 1496 C CA . ILE A 1 191 ? 2.347 1.273 22.266 1.00 88.56 191 ILE A CA 1
ATOM 1497 C C . ILE A 1 191 ? 1.599 -0.028 21.960 1.00 88.56 191 ILE A C 1
ATOM 1499 O O . ILE A 1 191 ? 0.456 -0.168 22.393 1.00 88.56 191 ILE A O 1
ATOM 1503 N N . LYS A 1 192 ? 2.210 -0.973 21.233 1.00 87.19 192 LYS A N 1
ATOM 1504 C CA . LYS A 1 192 ? 1.535 -2.187 20.741 1.00 87.19 192 LYS A CA 1
ATOM 1505 C C . LYS A 1 192 ? 0.943 -3.058 21.854 1.00 87.19 192 LYS A C 1
ATOM 1507 O O . LYS A 1 192 ? -0.112 -3.651 21.671 1.00 87.19 192 LYS A O 1
ATOM 1512 N N . LEU A 1 193 ? 1.562 -3.055 23.037 1.00 84.25 193 LEU A N 1
ATOM 1513 C CA . LEU A 1 193 ? 1.087 -3.796 24.212 1.00 84.25 193 LEU A CA 1
ATOM 1514 C C . LEU A 1 193 ? -0.226 -3.249 24.798 1.00 84.25 193 LEU A C 1
ATOM 1516 O O . LEU A 1 193 ? -0.890 -3.952 25.548 1.00 84.25 193 LEU A O 1
ATOM 1520 N N . PHE A 1 194 ? -0.620 -2.017 24.463 1.00 82.56 194 PHE A N 1
ATOM 1521 C CA . PHE A 1 194 ? -1.912 -1.449 24.874 1.00 82.56 194 PHE A CA 1
ATOM 1522 C C . PHE A 1 194 ? -3.039 -1.748 23.877 1.00 82.56 194 PHE A C 1
ATOM 1524 O O . PHE A 1 194 ? -4.168 -1.311 24.088 1.00 82.56 194 PHE A O 1
ATOM 1531 N N . LEU A 1 195 ? -2.726 -2.438 22.778 1.00 82.44 195 LEU A N 1
ATOM 1532 C CA . LEU A 1 195 ? -3.625 -2.723 21.661 1.00 82.44 195 LEU A CA 1
ATOM 1533 C C . LEU A 1 195 ? -3.686 -4.238 21.393 1.00 82.44 195 LEU A C 1
ATOM 1535 O O . LEU A 1 195 ? -3.682 -4.674 20.244 1.00 82.44 195 LEU A O 1
ATOM 1539 N N . THR A 1 196 ? -3.689 -5.040 22.459 1.00 82.56 196 THR A N 1
ATOM 1540 C CA . THR A 1 196 ? -3.724 -6.507 22.387 1.00 82.56 196 THR A CA 1
ATOM 1541 C C . THR A 1 196 ? -5.016 -7.020 21.753 1.00 82.56 196 THR A C 1
ATOM 1543 O O . THR A 1 196 ? -6.076 -6.409 21.895 1.00 82.56 196 THR A O 1
ATOM 1546 N N . GLY A 1 197 ? -4.929 -8.147 21.040 1.00 87.56 197 GLY A N 1
ATOM 1547 C CA . GLY A 1 197 ? -6.070 -8.767 20.359 1.00 87.56 197 GLY A CA 1
ATOM 1548 C C . GLY A 1 197 ? -6.442 -8.099 19.032 1.00 87.56 197 GLY A C 1
ATOM 1549 O O . GLY A 1 197 ? -7.258 -8.637 18.285 1.00 87.56 197 GLY A O 1
ATOM 1550 N N . VAL A 1 198 ? -5.832 -6.955 18.704 1.00 93.75 198 VAL A N 1
ATOM 1551 C CA . VAL A 1 198 ? -5.994 -6.276 17.416 1.00 93.75 198 VAL A CA 1
ATOM 1552 C C . VAL A 1 198 ? -5.025 -6.886 16.419 1.00 93.75 198 VAL A C 1
ATOM 1554 O O . VAL A 1 198 ? -3.822 -6.935 16.660 1.00 93.75 198 VAL A O 1
ATOM 1557 N N . LYS A 1 199 ? -5.519 -7.288 15.251 1.00 96.06 199 LYS A N 1
ATOM 1558 C CA . LYS A 1 199 ? -4.670 -7.764 14.156 1.00 96.06 199 LYS A CA 1
ATOM 1559 C C . LYS A 1 199 ? -4.376 -6.645 13.178 1.00 96.06 199 LYS A C 1
ATOM 1561 O O . LYS A 1 199 ? -5.299 -5.972 12.726 1.00 96.06 199 LYS A O 1
ATOM 1566 N N . VAL A 1 200 ? -3.119 -6.491 12.786 1.00 96.44 200 VAL A N 1
ATOM 1567 C CA . VAL A 1 200 ? -2.714 -5.547 11.741 1.00 96.44 200 VAL A CA 1
ATOM 1568 C C . VAL A 1 200 ? -2.382 -6.265 10.442 1.00 96.44 200 VAL A C 1
ATOM 1570 O O . VAL A 1 200 ? -1.748 -7.321 10.447 1.00 96.44 200 VAL A O 1
ATOM 1573 N N . ARG A 1 201 ? -2.799 -5.666 9.324 1.00 96.94 201 ARG A N 1
ATOM 1574 C CA . ARG A 1 201 ? -2.327 -5.999 7.978 1.00 96.94 201 ARG A CA 1
ATOM 1575 C C . ARG A 1 201 ? -1.287 -4.970 7.574 1.00 96.94 201 ARG A C 1
ATOM 1577 O O . ARG A 1 201 ? -1.586 -3.778 7.496 1.00 96.94 201 ARG A O 1
ATOM 1584 N N . VAL A 1 202 ? -0.082 -5.439 7.303 1.00 95.94 202 VAL A N 1
ATOM 1585 C CA . VAL A 1 202 ? 1.062 -4.602 6.968 1.00 95.94 202 VAL A CA 1
ATOM 1586 C C . VAL A 1 202 ? 1.610 -5.011 5.620 1.00 95.94 202 VAL A C 1
ATOM 1588 O O . VAL A 1 202 ? 1.795 -6.194 5.349 1.00 95.94 202 VAL A O 1
ATOM 1591 N N . ARG A 1 203 ? 1.917 -4.022 4.794 1.00 93.62 203 ARG A N 1
ATOM 1592 C CA . ARG A 1 203 ? 2.698 -4.191 3.583 1.00 93.62 203 ARG A CA 1
ATOM 1593 C C . ARG A 1 203 ? 4.148 -3.799 3.863 1.00 93.62 203 ARG A C 1
ATOM 1595 O O . ARG A 1 203 ? 4.428 -2.639 4.162 1.00 93.62 203 ARG A O 1
ATOM 1602 N N . ARG A 1 204 ? 5.060 -4.765 3.756 1.00 90.81 204 ARG A N 1
ATOM 1603 C CA . ARG A 1 204 ? 6.506 -4.591 3.957 1.00 90.81 204 ARG A CA 1
ATOM 1604 C C . ARG A 1 204 ? 7.226 -4.772 2.631 1.00 90.81 204 ARG A C 1
ATOM 1606 O O . ARG A 1 204 ? 6.906 -5.685 1.871 1.00 90.81 204 ARG A O 1
ATOM 1613 N N . LYS A 1 205 ? 8.177 -3.894 2.315 1.00 82.31 205 LYS A N 1
ATOM 1614 C CA . LYS A 1 205 ? 9.014 -4.061 1.120 1.00 82.31 205 LYS A CA 1
ATOM 1615 C C . LYS A 1 205 ? 9.969 -5.230 1.359 1.00 82.31 205 LYS A C 1
ATOM 1617 O O . LYS A 1 205 ? 10.658 -5.237 2.375 1.00 82.31 205 LYS A O 1
ATOM 1622 N N . ARG A 1 206 ? 10.010 -6.202 0.445 1.00 74.50 206 ARG A N 1
ATOM 1623 C CA . ARG A 1 206 ? 11.012 -7.272 0.501 1.00 74.50 206 ARG A CA 1
ATOM 1624 C C . ARG A 1 206 ? 12.383 -6.658 0.226 1.00 74.50 206 ARG A C 1
ATOM 1626 O O . ARG A 1 206 ? 12.562 -6.001 -0.800 1.00 74.50 206 ARG A O 1
ATOM 1633 N N . THR A 1 207 ? 13.294 -6.821 1.179 1.00 62.97 207 THR A N 1
ATOM 1634 C CA . THR A 1 207 ? 14.715 -6.457 1.068 1.00 62.97 207 THR A CA 1
ATOM 1635 C C . THR A 1 207 ? 15.503 -7.538 0.361 1.00 62.97 207 THR A C 1
ATOM 1637 O O . THR A 1 207 ? 15.248 -8.721 0.684 1.00 62.97 207 THR A O 1
#

pLDDT: mean 91.71, std 4.84, range [62.97, 97.5]

Secondary structure (DSSP, 8-state):
-EE-TT-EEEEEEEE--STT--SEEEEEESSSEEESSEEESSEEEEEEEEPPSS-EEEEEEEEEEETTEEEEEEEEEEEPPPEEEEEEETTT----TT-EEEEEEEE--HHHHHHHIIIIIHHHT-EEEEEEEEEETTTTEEEEEEEEEHHHHHHHHHHHTT-SSEEEEEEEEEETPPPP-HHHHHHHHHHGGGSTT-EEEEEEE--

Foldseek 3Di:
DEEAAQDKDKDKDWDADDPPDFDKKAKDKPFADKPPRIDTPGDIIIGIHTHHNDFDKDKIKMKIDDDPDIDIDIDIYGHDFDKDKDKDWLLPDQFDFQKFWFKKWQDFALVLVVVCCCQVCVLQVWWKFKFKWKAAPVRPDTDTGDRHTCVVCVVVSVVCNPDPGIGMTMMIGTDPGHTDDPVSSVSSNVCSVVNGSMIIIMIHGDD

Radius of gyration: 27.72 Å; chains: 1; bounding box: 61×22×78 Å